Protein AF-A0A6F9DBQ9-F1 (afdb_monomer_lite)

pLDDT: mean 87.44, std 10.55, range [45.09, 96.69]

Organism: NCBI:txid59560

Sequence (252 aa):
MFRAEDASVFAHRVAEAYRLRKKTEGLIRYNLYIDCMPLDHNVLSLDPQSYERMTARSITTPGLRTDDPAVLRCVETLERQVGVDFKRTMNKLTFDNVVSRSPKAFAYVTMPEPESEISMAAGPPDDVEEYDFEEQRDCFAFNSIWTRVEAIKASGKVHTECNKVKLMSLFNTTLTKSMKLEEFEQTQSQAYTQVQLFLRDSWITTLRSVVRSSFQYVGKGWFNMYESNWEVYRISKLKKYMEMVKFIMQVK

Foldseek 3Di:
DDDDDDPVVVVVVVVVVVVVVLQVQQAVVLLVVLVPDDLDPVFDFDDPVVLVVVLVVVQPDPPRDPPDPVSVVVSVVVSVVVRSVVSSVSSSVVVVVVCVVCVPVSVSHHDDDPDPPPPVVPDPPPPDDDDDPVVVVVVCCLPDLPVDVLLVQLVVQLLVLLVVLVPQDLAPPDDPDDDDPVVRVVRSVVSNVVSVCCVPPPSVVSNVVSLCVSQVPVPDDLLDPPDPDPVSVVSGSVVVSVVVSVVSNVRD

Secondary structure (DSSP, 8-state):
---PPPHHHHHHHHHHHHHHHHHHHHHHHHHHHHHTS--STTS----HHHHHHHHHHHT-STT--TT-HHHHHHHHHHHHHHHHHHHHHHHHHHHHHHHHH-TTTTTT--PPPPP----TTS-S-TTS----HHHHHHHHHHH-STTSHHHHHHHHHHHHHHHHHHH--SS-----S---HHHHHHHHHHHHHHHHHIIIIIIHHHHHHHHHHHHTTS-SSTT-TT---HHHHHHSHHHHHHHHHHHHHT--

Radius of gyration: 33.84 Å; chains: 1; bounding box: 74×58×87 Å

Structure (mmCIF, N/CA/C/O backbone):
data_AF-A0A6F9DBQ9-F1
#
_entry.id   AF-A0A6F9DBQ9-F1
#
loop_
_atom_site.group_PDB
_atom_site.id
_atom_site.type_symbol
_atom_site.label_atom_id
_atom_site.label_alt_id
_atom_site.label_comp_id
_atom_site.label_asym_id
_atom_site.label_entity_id
_atom_site.label_seq_id
_atom_site.pdbx_PDB_ins_code
_atom_site.Cartn_x
_atom_site.Cartn_y
_atom_site.Cartn_z
_atom_site.occupancy
_atom_site.B_iso_or_equiv
_atom_site.auth_seq_id
_atom_site.auth_comp_id
_atom_site.auth_asym_id
_atom_site.auth_atom_id
_atom_site.pdbx_PDB_model_num
ATOM 1 N N . MET A 1 1 ? -23.226 -24.976 -48.543 1.00 45.09 1 MET A N 1
ATOM 2 C CA . MET A 1 1 ? -22.061 -25.030 -49.451 1.00 45.09 1 MET A CA 1
ATOM 3 C C . MET A 1 1 ? -21.259 -23.765 -49.191 1.00 45.09 1 MET A C 1
ATOM 5 O O . MET A 1 1 ? -21.790 -22.684 -49.411 1.00 45.09 1 MET A O 1
ATOM 9 N N . PHE A 1 2 ? -20.099 -23.888 -48.541 1.00 50.75 2 PHE A N 1
ATOM 10 C CA . PHE A 1 2 ? -19.306 -22.750 -48.063 1.00 50.75 2 PHE A CA 1
ATOM 11 C C . PHE A 1 2 ? -19.016 -21.791 -49.225 1.00 50.75 2 PHE A C 1
ATOM 13 O O . PHE A 1 2 ? -18.460 -22.211 -50.238 1.00 50.75 2 PHE A O 1
ATOM 20 N N . ARG A 1 3 ? -19.441 -20.525 -49.106 1.00 61.44 3 ARG A N 1
ATOM 21 C CA . ARG A 1 3 ? -19.042 -19.473 -50.048 1.00 61.44 3 ARG A CA 1
ATOM 22 C C . ARG A 1 3 ? -17.527 -19.331 -49.915 1.00 61.44 3 ARG A C 1
ATOM 24 O O . ARG A 1 3 ? -17.050 -19.051 -48.819 1.00 61.44 3 ARG A O 1
ATOM 31 N N . ALA A 1 4 ? -16.801 -19.635 -50.986 1.00 72.06 4 ALA A N 1
ATOM 32 C CA . ALA A 1 4 ? -15.348 -19.584 -50.996 1.00 72.06 4 ALA A CA 1
ATOM 33 C C . ALA A 1 4 ? -14.874 -18.166 -50.633 1.00 72.06 4 ALA A C 1
ATOM 35 O O . ALA A 1 4 ? -15.417 -17.182 -51.133 1.00 72.06 4 ALA A O 1
ATOM 36 N N . GLU A 1 5 ? -13.908 -18.090 -49.719 1.00 81.38 5 GLU A N 1
ATOM 37 C CA . GLU A 1 5 ? -13.160 -16.875 -49.382 1.00 81.38 5 GLU A CA 1
ATOM 38 C C . GLU A 1 5 ? -12.541 -16.275 -50.658 1.00 81.38 5 GLU A C 1
ATOM 40 O O . GLU A 1 5 ? -12.199 -17.008 -51.589 1.00 81.38 5 GLU A O 1
ATOM 45 N N . ASP A 1 6 ? -12.396 -14.948 -50.711 1.00 88.81 6 ASP A N 1
ATOM 46 C CA . ASP A 1 6 ? -11.688 -14.283 -51.807 1.00 88.81 6 ASP A CA 1
ATOM 47 C C . ASP A 1 6 ? -10.248 -14.817 -51.910 1.00 88.81 6 ASP A C 1
ATOM 49 O O . ASP A 1 6 ? -9.542 -14.941 -50.905 1.00 88.81 6 ASP A O 1
ATOM 53 N N . ALA A 1 7 ? -9.800 -15.137 -53.127 1.00 88.06 7 ALA A N 1
ATOM 54 C CA . ALA A 1 7 ? -8.493 -15.753 -53.350 1.00 88.06 7 ALA A CA 1
ATOM 55 C C . ALA A 1 7 ? -7.327 -14.878 -52.853 1.00 88.06 7 ALA A C 1
ATOM 57 O O . ALA A 1 7 ? -6.324 -15.406 -52.371 1.00 88.06 7 ALA A O 1
ATOM 58 N N . SER A 1 8 ? -7.465 -13.551 -52.922 1.00 90.31 8 SER A N 1
ATOM 59 C CA . SER A 1 8 ? -6.462 -12.597 -52.439 1.00 90.31 8 SER A CA 1
ATOM 60 C C . SER A 1 8 ? -6.415 -12.582 -50.914 1.00 90.31 8 SER A C 1
ATOM 62 O O . SER A 1 8 ? -5.332 -12.563 -50.331 1.00 90.31 8 SER A O 1
ATOM 64 N N . VAL A 1 9 ? -7.579 -12.649 -50.260 1.00 90.50 9 VAL A N 1
ATOM 65 C CA . VAL A 1 9 ? -7.688 -12.730 -48.794 1.00 90.50 9 VAL A CA 1
ATOM 66 C C . VAL A 1 9 ? -7.099 -14.046 -48.283 1.00 90.50 9 VAL A C 1
ATOM 68 O O . VAL A 1 9 ? -6.287 -14.036 -47.356 1.00 90.50 9 VAL A O 1
ATOM 71 N N . PHE A 1 10 ? -7.412 -15.164 -48.944 1.00 89.25 10 PHE A N 1
ATOM 72 C CA . PHE A 1 10 ? -6.805 -16.461 -48.647 1.00 89.25 10 PHE A CA 1
ATOM 73 C C . PHE A 1 10 ? -5.276 -16.418 -48.803 1.00 89.25 10 PHE A C 1
ATOM 75 O O . PHE A 1 10 ? -4.550 -16.825 -47.893 1.00 89.25 10 PHE A O 1
ATOM 82 N N . ALA A 1 11 ? -4.771 -15.889 -49.924 1.00 93.00 11 ALA A N 1
ATOM 83 C CA . ALA A 1 11 ? -3.336 -15.777 -50.177 1.00 93.00 11 ALA A CA 1
ATOM 84 C C . ALA A 1 11 ? -2.632 -14.901 -49.128 1.00 93.00 11 ALA A C 1
ATOM 86 O O . ALA A 1 11 ? -1.580 -15.286 -48.616 1.00 93.00 11 ALA A O 1
ATOM 87 N N . HIS A 1 12 ? -3.232 -13.766 -48.755 1.00 94.06 12 HIS A N 1
ATOM 88 C CA . HIS A 1 12 ? -2.711 -12.889 -47.709 1.00 94.06 12 HIS A CA 1
ATOM 89 C C . HIS A 1 12 ? -2.658 -13.597 -46.351 1.00 94.06 12 HIS A C 1
ATOM 91 O O . HIS A 1 12 ? -1.631 -13.575 -45.677 1.00 94.06 12 HIS A O 1
ATOM 97 N N . ARG A 1 13 ? -3.727 -14.306 -45.976 1.00 94.12 13 ARG A N 1
ATOM 98 C CA . ARG A 1 13 ? -3.795 -15.071 -44.725 1.00 94.12 13 ARG A CA 1
ATOM 99 C C . ARG A 1 13 ? -2.732 -16.166 -44.658 1.00 94.12 13 ARG A C 1
ATOM 101 O O . ARG A 1 13 ? -2.095 -16.338 -43.620 1.00 94.12 13 ARG A O 1
ATOM 108 N N . VAL A 1 14 ? -2.515 -16.896 -45.752 1.00 95.25 14 VAL A N 1
ATOM 109 C CA . VAL A 1 14 ? -1.461 -17.921 -45.833 1.00 95.25 14 VAL A CA 1
ATOM 110 C C . VAL A 1 14 ? -0.069 -17.289 -45.755 1.00 95.25 14 VAL A C 1
ATOM 112 O O . VAL A 1 14 ? 0.791 -17.803 -45.037 1.00 95.25 14 VAL A O 1
ATOM 115 N N . ALA A 1 15 ? 0.155 -16.164 -46.440 1.00 96.19 15 ALA A N 1
ATOM 116 C CA . ALA A 1 15 ? 1.420 -15.434 -46.385 1.00 96.19 15 ALA A CA 1
ATOM 117 C C . ALA A 1 15 ? 1.729 -14.926 -44.967 1.00 96.19 15 ALA A C 1
ATOM 119 O O . ALA A 1 15 ? 2.841 -15.125 -44.473 1.00 96.19 15 ALA A O 1
ATOM 120 N N . GLU A 1 16 ? 0.739 -14.354 -44.277 1.00 96.12 16 GLU A N 1
ATOM 121 C CA . GLU A 1 16 ? 0.885 -13.908 -42.890 1.00 96.12 16 GLU A CA 1
ATOM 122 C C . GLU A 1 16 ? 1.116 -15.076 -41.931 1.00 96.12 16 GLU A C 1
ATOM 124 O O . GLU A 1 16 ? 2.013 -15.003 -41.093 1.00 96.12 16 GLU A O 1
ATOM 129 N N . ALA A 1 17 ? 0.397 -16.192 -42.087 1.00 96.25 17 ALA A N 1
ATOM 130 C CA . ALA A 1 17 ? 0.633 -17.391 -41.283 1.00 96.25 17 ALA A CA 1
ATOM 131 C C . ALA A 1 17 ? 2.065 -17.926 -41.466 1.00 96.25 17 ALA A C 1
ATOM 133 O O . ALA A 1 17 ? 2.731 -18.286 -40.492 1.00 96.25 17 ALA A O 1
ATOM 134 N N . TYR A 1 18 ? 2.573 -17.929 -42.702 1.00 96.69 18 TYR A N 1
ATOM 135 C CA . TYR A 1 18 ? 3.951 -18.318 -42.996 1.00 96.69 18 TYR A CA 1
ATOM 136 C C . TYR A 1 18 ? 4.971 -17.356 -42.369 1.00 96.69 18 TYR A C 1
ATOM 138 O O . TYR A 1 18 ? 5.940 -17.801 -41.745 1.00 96.69 18 TYR A O 1
ATOM 146 N N . ARG A 1 19 ? 4.749 -16.041 -42.494 1.00 95.62 19 ARG A N 1
ATOM 147 C CA . ARG A 1 19 ? 5.605 -15.002 -41.904 1.00 95.62 19 ARG A CA 1
ATOM 148 C C . ARG A 1 19 ? 5.629 -15.102 -40.380 1.00 95.62 19 ARG A C 1
ATOM 150 O O . ARG A 1 19 ? 6.711 -15.066 -39.794 1.00 95.62 19 ARG A O 1
ATOM 157 N N . LEU A 1 20 ? 4.465 -15.283 -39.757 1.00 95.50 20 LEU A N 1
ATOM 158 C CA . LEU A 1 20 ? 4.318 -15.457 -38.315 1.00 95.50 20 LEU A CA 1
ATOM 159 C C . LEU A 1 20 ? 5.058 -16.705 -37.840 1.00 95.50 20 LEU A C 1
ATOM 161 O O . LEU A 1 20 ? 5.883 -16.599 -36.940 1.00 95.50 20 LEU A O 1
ATOM 165 N N . ARG A 1 21 ? 4.858 -17.856 -38.496 1.00 96.00 21 ARG A N 1
ATOM 166 C CA . ARG A 1 21 ? 5.592 -19.088 -38.173 1.00 96.00 21 ARG A CA 1
ATOM 167 C C . ARG A 1 21 ? 7.103 -18.864 -38.225 1.00 96.00 21 ARG A C 1
ATOM 169 O O . ARG A 1 21 ? 7.798 -19.198 -37.272 1.00 96.00 21 ARG A O 1
ATOM 176 N N . LYS A 1 22 ? 7.611 -18.257 -39.305 1.00 95.19 22 LYS A N 1
ATOM 177 C CA . LYS A 1 22 ? 9.046 -17.978 -39.467 1.00 95.19 22 LYS A CA 1
ATOM 178 C C . LYS A 1 22 ? 9.579 -17.045 -38.370 1.00 95.19 22 LYS A C 1
ATOM 180 O O . LYS A 1 22 ? 10.655 -17.306 -37.836 1.00 95.19 22 LYS A O 1
ATOM 185 N N . LYS A 1 23 ? 8.826 -15.994 -38.014 1.00 94.75 23 LYS A N 1
ATOM 186 C CA . LYS A 1 23 ? 9.153 -15.074 -36.909 1.00 94.75 23 LYS A CA 1
ATOM 187 C C . LYS A 1 23 ? 9.213 -15.827 -35.576 1.00 94.75 23 LYS A C 1
ATOM 189 O O . LYS A 1 23 ? 10.202 -15.722 -34.858 1.00 94.75 23 LYS A O 1
ATOM 194 N N . THR A 1 24 ? 8.187 -16.617 -35.266 1.00 95.56 24 THR A N 1
ATOM 195 C CA . THR A 1 24 ? 8.090 -17.388 -34.020 1.00 95.56 24 THR A CA 1
ATOM 196 C C . THR A 1 24 ? 9.201 -18.426 -33.904 1.00 95.56 24 THR A C 1
ATOM 198 O O . THR A 1 24 ? 9.835 -18.508 -32.859 1.00 95.56 24 THR A O 1
ATOM 201 N N . GLU A 1 25 ? 9.505 -19.174 -34.967 1.00 96.44 25 GLU A N 1
ATOM 202 C CA . GLU A 1 25 ? 10.638 -20.109 -34.976 1.00 96.44 25 GLU A CA 1
ATOM 203 C C . GLU A 1 25 ? 11.964 -19.396 -34.679 1.00 96.44 25 GLU A C 1
ATOM 205 O O . GLU A 1 25 ? 12.767 -19.887 -33.886 1.00 96.44 25 GLU A O 1
ATOM 210 N N . GLY A 1 26 ? 12.187 -18.223 -35.280 1.00 95.75 26 GLY A N 1
ATOM 211 C CA . GLY A 1 26 ? 13.373 -17.411 -35.020 1.00 95.75 26 GLY A CA 1
ATOM 212 C C . GLY A 1 26 ? 13.459 -16.902 -33.578 1.00 95.75 26 GLY A C 1
ATOM 213 O O . GLY A 1 26 ? 14.552 -16.895 -33.013 1.00 95.75 26 GLY A O 1
ATOM 214 N N . LEU A 1 27 ? 12.327 -16.526 -32.971 1.00 95.56 27 LEU A N 1
ATOM 215 C CA . LEU A 1 27 ? 12.233 -16.092 -31.569 1.00 95.56 27 LEU A CA 1
ATOM 216 C C . LEU A 1 27 ? 12.413 -17.250 -30.577 1.00 95.56 27 LEU A C 1
ATOM 218 O O . LEU A 1 27 ? 13.013 -17.074 -29.516 1.00 95.56 27 LEU A O 1
ATOM 222 N N . ILE A 1 28 ? 11.914 -18.442 -30.910 1.00 96.62 28 ILE A N 1
ATOM 223 C CA . ILE A 1 28 ? 12.139 -19.649 -30.105 1.00 96.62 28 ILE A CA 1
ATOM 224 C C . ILE A 1 28 ? 13.626 -19.998 -30.125 1.00 96.62 28 ILE A C 1
ATOM 226 O O . ILE A 1 28 ? 14.198 -20.226 -29.065 1.00 96.62 28 ILE A O 1
ATOM 230 N N . ARG A 1 29 ? 14.274 -19.980 -31.302 1.00 95.88 29 ARG A N 1
ATOM 231 C CA . ARG A 1 29 ? 15.729 -20.193 -31.402 1.00 95.88 29 ARG A CA 1
ATOM 232 C C . ARG A 1 29 ? 16.503 -19.160 -30.590 1.00 95.88 29 ARG A C 1
ATOM 234 O O . ARG A 1 29 ? 17.397 -19.545 -29.851 1.00 95.88 29 ARG A O 1
ATOM 241 N N . TYR A 1 30 ? 16.131 -17.883 -30.695 1.00 95.88 30 TYR A N 1
ATOM 242 C CA . TYR A 1 30 ? 16.724 -16.804 -29.903 1.00 95.88 30 TYR A CA 1
ATOM 243 C C . TYR A 1 30 ? 16.705 -17.118 -28.398 1.00 95.88 30 TYR A C 1
ATOM 245 O O . TYR A 1 30 ? 17.758 -17.134 -27.765 1.00 95.88 30 TYR A O 1
ATOM 253 N N . ASN A 1 31 ? 15.528 -17.425 -27.840 1.00 95.50 31 ASN A N 1
ATOM 254 C CA . ASN A 1 31 ? 15.398 -17.718 -26.410 1.00 95.50 31 ASN A CA 1
ATOM 255 C C . ASN A 1 31 ? 16.117 -19.010 -26.022 1.00 95.50 31 ASN A C 1
ATOM 257 O O . ASN A 1 31 ? 16.847 -19.016 -25.039 1.00 95.50 31 ASN A O 1
ATOM 261 N N . LEU A 1 32 ? 15.980 -20.066 -26.827 1.00 95.56 32 LEU A N 1
ATOM 262 C CA . LEU A 1 32 ? 16.645 -21.342 -26.583 1.00 95.56 32 LEU A CA 1
ATOM 263 C C . LEU A 1 32 ? 18.167 -21.179 -26.516 1.00 95.56 32 LEU A C 1
ATOM 265 O O . LEU A 1 32 ? 18.800 -21.764 -25.647 1.00 95.56 32 LEU A O 1
ATOM 269 N N . TYR A 1 33 ? 18.765 -20.380 -27.404 1.00 94.62 33 TYR A N 1
ATOM 270 C CA . TYR A 1 33 ? 20.207 -20.150 -27.364 1.00 94.62 33 TYR A CA 1
ATOM 271 C C . TYR A 1 33 ? 20.640 -19.445 -26.087 1.00 94.62 33 TYR A C 1
ATOM 273 O O . TYR A 1 33 ? 21.613 -19.882 -25.485 1.00 94.62 33 TYR A O 1
ATOM 281 N N . ILE A 1 34 ? 19.902 -18.427 -25.643 1.00 94.44 34 ILE A N 1
ATOM 282 C CA . ILE A 1 34 ? 20.173 -17.741 -24.373 1.00 94.44 34 ILE A CA 1
ATOM 283 C C . ILE A 1 34 ? 20.021 -18.703 -23.188 1.00 94.44 34 ILE A C 1
ATOM 285 O O . ILE A 1 34 ? 20.866 -18.707 -22.296 1.00 94.44 34 ILE A O 1
ATOM 289 N N . ASP A 1 35 ? 18.986 -19.543 -23.192 1.00 93.31 35 ASP A N 1
ATOM 290 C CA . ASP A 1 35 ? 18.720 -20.513 -22.124 1.00 93.31 35 ASP A CA 1
ATOM 291 C C . ASP A 1 35 ? 19.769 -21.640 -22.088 1.00 93.31 35 ASP A C 1
ATOM 293 O O . ASP A 1 35 ? 20.034 -22.216 -21.034 1.00 93.31 35 ASP A O 1
ATOM 297 N N . CYS A 1 36 ? 20.393 -21.944 -23.230 1.00 92.62 36 CYS A N 1
ATOM 298 C CA . CYS A 1 36 ? 21.505 -22.888 -23.344 1.00 92.62 36 CYS A CA 1
ATOM 299 C C . CYS A 1 36 ? 22.886 -22.253 -23.111 1.00 92.62 36 CYS A C 1
ATOM 301 O O . CYS A 1 36 ? 23.884 -22.977 -23.121 1.00 92.62 36 CYS A O 1
ATOM 303 N N . MET A 1 37 ? 22.984 -20.931 -22.922 1.00 91.81 37 MET A N 1
ATOM 304 C CA . MET A 1 37 ? 24.258 -20.303 -22.571 1.00 91.81 37 MET A CA 1
ATOM 305 C C . MET A 1 37 ? 24.672 -20.695 -21.144 1.00 91.81 37 MET A C 1
ATOM 307 O O . MET A 1 37 ? 23.812 -20.856 -20.274 1.00 91.81 37 MET A O 1
ATOM 311 N N . PRO A 1 38 ? 25.983 -20.829 -20.872 1.00 89.06 38 PRO A N 1
ATOM 312 C CA . PRO A 1 38 ? 26.470 -21.150 -19.536 1.00 89.06 38 PRO A CA 1
ATOM 313 C C . PRO A 1 38 ? 25.950 -20.169 -18.474 1.00 89.06 38 PRO A C 1
ATOM 315 O O . PRO A 1 38 ? 25.770 -18.983 -18.743 1.00 89.06 38 PRO A O 1
ATOM 318 N N . LEU A 1 39 ? 25.702 -20.677 -17.264 1.00 84.12 39 LEU A N 1
ATOM 319 C CA . LEU A 1 39 ? 25.296 -19.904 -16.074 1.00 84.12 39 LEU A CA 1
ATOM 320 C C . LEU A 1 39 ? 26.328 -20.029 -14.937 1.00 84.12 39 LEU A C 1
ATOM 322 O O . LEU A 1 39 ? 26.036 -19.749 -13.768 1.00 84.12 39 LEU A O 1
ATOM 326 N N . ASP A 1 40 ? 27.512 -20.527 -15.272 1.00 79.94 40 ASP A N 1
ATOM 327 C CA . ASP A 1 40 ? 28.620 -20.821 -14.377 1.00 79.94 40 ASP A CA 1
ATOM 328 C C . ASP A 1 40 ? 29.370 -19.549 -13.942 1.00 79.94 40 ASP A C 1
ATOM 330 O O . ASP A 1 40 ? 28.951 -18.420 -14.203 1.00 79.94 40 ASP A O 1
ATOM 334 N N . HIS A 1 41 ? 30.461 -19.729 -13.195 1.00 63.31 41 HIS A N 1
ATOM 335 C CA . HIS A 1 41 ? 31.167 -18.664 -12.471 1.00 63.31 41 HIS A CA 1
ATOM 336 C C . HIS A 1 41 ? 31.736 -17.540 -13.350 1.00 63.31 41 HIS A C 1
ATOM 338 O O . HIS A 1 41 ? 32.093 -16.489 -12.827 1.00 63.31 41 HIS A O 1
ATOM 344 N N . ASN A 1 42 ? 31.818 -17.750 -14.665 1.00 67.62 42 ASN A N 1
ATOM 345 C CA . ASN A 1 42 ? 32.329 -16.763 -15.613 1.00 67.62 42 ASN A CA 1
ATOM 346 C C . ASN A 1 42 ? 31.270 -15.734 -16.038 1.00 67.62 42 ASN A C 1
ATOM 348 O O . ASN A 1 42 ? 31.613 -14.721 -16.647 1.00 67.62 42 ASN A O 1
ATOM 352 N N . VAL A 1 43 ? 29.992 -15.975 -15.725 1.00 73.44 43 VAL A N 1
ATOM 353 C CA . VAL A 1 43 ? 28.916 -15.012 -15.967 1.00 73.44 43 VAL A CA 1
ATOM 354 C C . VAL A 1 43 ? 28.833 -14.043 -14.796 1.00 73.44 43 VAL A C 1
ATOM 356 O O . VAL A 1 43 ? 28.861 -14.447 -13.632 1.00 73.44 43 VAL A O 1
ATOM 359 N N . LEU A 1 44 ? 28.700 -12.752 -15.113 1.00 79.25 44 LEU A N 1
ATOM 360 C CA . LEU A 1 44 ? 28.466 -11.703 -14.125 1.00 79.25 44 LEU A CA 1
ATOM 361 C C . LEU A 1 44 ? 27.312 -12.109 -13.198 1.00 79.25 44 LEU A C 1
ATOM 363 O O . LEU A 1 44 ? 26.241 -12.521 -13.647 1.00 79.25 44 LEU A O 1
ATOM 367 N N . SER A 1 45 ? 27.551 -12.004 -11.895 1.00 82.00 45 SER A N 1
ATOM 368 C CA . SER A 1 45 ? 26.554 -12.271 -10.862 1.00 82.00 45 SER A CA 1
ATOM 369 C C . SER A 1 45 ? 26.147 -10.969 -10.190 1.00 82.00 45 SER A C 1
ATOM 371 O O . SER A 1 45 ? 26.908 -9.999 -10.170 1.00 82.00 45 SER A O 1
ATOM 373 N N . LEU A 1 46 ? 24.918 -10.941 -9.682 1.00 83.88 46 LEU A N 1
ATOM 374 C CA . LEU A 1 46 ? 24.425 -9.803 -8.927 1.00 83.88 46 LEU A CA 1
ATOM 375 C C . LEU A 1 46 ? 25.204 -9.696 -7.606 1.00 83.88 46 LEU A C 1
ATOM 377 O O . LEU A 1 46 ? 25.453 -10.707 -6.947 1.00 83.88 46 LEU A O 1
ATOM 381 N N . ASP A 1 47 ? 25.578 -8.477 -7.228 1.00 87.50 47 ASP A N 1
ATOM 382 C CA . ASP A 1 47 ? 26.333 -8.214 -6.003 1.00 87.50 47 ASP A CA 1
ATOM 383 C C . ASP A 1 47 ? 25.536 -8.626 -4.738 1.00 87.50 47 ASP A C 1
ATOM 385 O O . ASP A 1 47 ? 24.339 -8.327 -4.646 1.00 87.50 47 ASP A O 1
ATOM 389 N N . PRO A 1 48 ? 26.176 -9.264 -3.736 1.00 87.00 48 PRO A N 1
ATOM 390 C CA . PRO A 1 48 ? 25.526 -9.642 -2.480 1.00 87.00 48 PRO A CA 1
ATOM 391 C C . PRO A 1 48 ? 24.838 -8.486 -1.739 1.00 87.00 48 PRO A C 1
ATOM 393 O O . PRO A 1 48 ? 23.749 -8.679 -1.199 1.00 87.00 48 PRO A O 1
ATOM 396 N N . GLN A 1 49 ? 25.402 -7.270 -1.749 1.00 89.56 49 GLN A N 1
ATOM 397 C CA . GLN A 1 49 ? 24.762 -6.118 -1.091 1.00 89.56 49 GLN A CA 1
ATOM 398 C C . GLN A 1 49 ? 23.463 -5.707 -1.791 1.00 89.56 49 GLN A C 1
ATOM 400 O O . GLN A 1 49 ? 22.557 -5.128 -1.189 1.00 89.56 49 GLN A O 1
ATOM 405 N N . SER A 1 50 ? 23.347 -5.973 -3.087 1.00 88.00 50 SER A N 1
ATOM 406 C CA . SER A 1 50 ? 22.136 -5.716 -3.854 1.00 88.00 50 SER A CA 1
ATOM 407 C C . SER A 1 50 ? 21.023 -6.673 -3.445 1.00 88.00 50 SER A C 1
ATOM 409 O O . SER A 1 50 ? 19.903 -6.204 -3.245 1.00 88.00 50 SER A O 1
ATOM 411 N N . TYR A 1 51 ? 21.327 -7.954 -3.206 1.00 87.38 51 TYR A N 1
ATOM 412 C CA . TYR A 1 51 ? 20.366 -8.885 -2.599 1.00 87.38 51 TYR A CA 1
ATOM 413 C C . TYR A 1 51 ? 19.913 -8.415 -1.224 1.00 87.38 51 TYR A C 1
ATOM 415 O O . TYR A 1 51 ? 18.717 -8.258 -1.007 1.00 87.38 51 TYR A O 1
ATOM 423 N N . GLU A 1 52 ? 20.851 -8.077 -0.339 1.00 88.44 52 GLU A N 1
ATOM 424 C CA . GLU A 1 52 ? 20.524 -7.631 1.017 1.00 88.44 52 GLU A CA 1
ATOM 425 C C . GLU A 1 52 ? 19.597 -6.405 1.012 1.00 88.44 52 GLU A C 1
ATOM 427 O O . GLU A 1 52 ? 18.591 -6.366 1.723 1.00 88.44 52 GLU A O 1
ATOM 432 N N . ARG A 1 53 ? 19.870 -5.421 0.143 1.00 90.94 53 ARG A N 1
ATOM 433 C CA . ARG A 1 53 ? 19.019 -4.230 -0.014 1.00 90.94 53 ARG A CA 1
ATOM 434 C C . ARG A 1 53 ? 17.628 -4.561 -0.552 1.00 90.94 53 ARG A C 1
ATOM 436 O O . ARG A 1 53 ? 16.653 -3.969 -0.084 1.00 90.94 53 ARG A O 1
ATOM 443 N N . MET A 1 54 ? 17.523 -5.451 -1.540 1.00 88.81 54 MET A N 1
ATOM 444 C CA . MET A 1 54 ? 16.232 -5.881 -2.091 1.00 88.81 54 MET A CA 1
ATOM 445 C C . MET A 1 54 ? 15.418 -6.627 -1.033 1.00 88.81 54 MET A C 1
ATOM 447 O O . MET A 1 54 ? 14.264 -6.272 -0.783 1.00 88.81 54 MET A O 1
ATOM 451 N N . THR A 1 55 ? 16.048 -7.577 -0.344 1.00 88.44 55 THR A N 1
ATOM 452 C CA . THR A 1 55 ? 15.442 -8.369 0.724 1.00 88.44 55 THR A CA 1
ATOM 453 C C . THR A 1 55 ? 14.958 -7.465 1.855 1.00 88.44 55 THR A C 1
ATOM 455 O O . THR A 1 55 ? 13.771 -7.499 2.186 1.00 88.44 55 THR A O 1
ATOM 458 N N . ALA A 1 56 ? 15.798 -6.550 2.352 1.00 88.69 56 ALA A N 1
ATOM 459 C CA . ALA A 1 56 ? 15.436 -5.605 3.408 1.00 88.69 56 ALA A CA 1
ATOM 460 C C . ALA A 1 56 ? 14.219 -4.733 3.054 1.00 88.69 56 ALA A C 1
ATOM 462 O O . ALA A 1 56 ? 13.399 -4.449 3.922 1.00 88.69 56 ALA A O 1
ATOM 463 N N . ARG A 1 57 ? 14.070 -4.322 1.787 1.00 88.00 57 ARG A N 1
ATOM 464 C CA . ARG A 1 57 ? 12.912 -3.532 1.327 1.00 88.00 57 ARG A CA 1
ATOM 465 C C . ARG A 1 57 ? 11.652 -4.380 1.170 1.00 88.00 57 ARG A C 1
ATOM 467 O O . ARG A 1 57 ? 10.565 -3.912 1.506 1.00 88.00 57 ARG A O 1
ATOM 474 N N . SER A 1 58 ? 11.802 -5.612 0.687 1.00 85.25 58 SER A N 1
ATOM 475 C CA . SER A 1 58 ? 10.687 -6.531 0.427 1.00 85.25 58 SER A CA 1
ATOM 476 C C . SER A 1 58 ? 9.956 -6.987 1.695 1.00 85.25 58 SER A C 1
ATOM 478 O O . SER A 1 58 ? 8.762 -7.267 1.643 1.00 85.25 58 SER A O 1
ATOM 480 N N . ILE A 1 59 ? 10.636 -6.991 2.848 1.00 85.19 59 ILE A N 1
ATOM 481 C CA . ILE A 1 59 ? 10.098 -7.503 4.118 1.00 85.19 59 ILE A CA 1
ATOM 482 C C . ILE A 1 59 ? 9.542 -6.419 5.059 1.00 85.19 59 ILE A C 1
ATOM 484 O O . ILE A 1 59 ? 9.368 -6.652 6.252 1.00 85.19 59 ILE A O 1
ATOM 488 N N . THR A 1 60 ? 9.252 -5.222 4.545 1.00 84.88 60 THR A N 1
ATOM 489 C CA . THR A 1 60 ? 8.789 -4.072 5.354 1.00 84.88 60 THR A CA 1
ATOM 490 C C . THR A 1 60 ? 7.273 -4.027 5.585 1.00 84.88 60 THR A C 1
ATOM 492 O O . THR A 1 60 ? 6.772 -3.134 6.272 1.00 84.88 60 THR A O 1
ATOM 495 N N . THR A 1 61 ? 6.519 -4.973 5.021 1.00 84.44 61 THR A N 1
ATOM 496 C CA . THR A 1 61 ? 5.053 -4.978 5.075 1.00 84.44 61 THR A CA 1
ATOM 497 C C . THR A 1 61 ? 4.528 -5.262 6.492 1.00 84.44 61 THR A C 1
ATOM 499 O O . THR A 1 61 ? 4.893 -6.279 7.088 1.00 84.44 61 THR A O 1
ATOM 502 N N . PRO A 1 62 ? 3.622 -4.424 7.042 1.00 78.38 62 PRO A N 1
ATOM 503 C CA . PRO A 1 62 ? 3.014 -4.674 8.347 1.00 78.38 62 PRO A CA 1
ATOM 504 C C . PRO A 1 62 ? 2.314 -6.037 8.411 1.00 78.38 62 PRO A C 1
ATOM 506 O O . PRO A 1 62 ? 1.490 -6.356 7.558 1.00 78.38 62 PRO A O 1
ATOM 509 N N . GLY A 1 63 ? 2.623 -6.828 9.442 1.00 79.56 63 GLY A N 1
ATOM 510 C CA . GLY A 1 63 ? 2.073 -8.176 9.634 1.00 79.56 63 GLY A CA 1
ATOM 511 C C . GLY A 1 63 ? 2.936 -9.305 9.063 1.00 79.56 63 GLY A C 1
ATOM 512 O O . GLY A 1 63 ? 2.674 -10.466 9.372 1.00 79.56 63 GLY A O 1
ATOM 513 N N . LEU A 1 64 ? 3.986 -8.988 8.297 1.00 83.44 64 LEU A N 1
ATOM 514 C CA . LEU A 1 64 ? 4.967 -9.974 7.861 1.00 83.44 64 LEU A CA 1
ATOM 515 C C . LEU A 1 64 ? 5.944 -10.284 9.002 1.00 83.44 64 LEU A C 1
ATOM 517 O O . LEU A 1 64 ? 6.589 -9.394 9.556 1.00 83.44 64 LEU A O 1
ATOM 521 N N . ARG A 1 65 ? 6.048 -11.563 9.355 1.00 82.12 65 ARG A N 1
ATOM 522 C CA . ARG A 1 65 ? 6.970 -12.063 10.374 1.00 82.12 65 ARG A CA 1
ATOM 523 C C . ARG A 1 65 ? 8.294 -12.434 9.723 1.00 82.12 65 ARG A C 1
ATOM 525 O O . ARG A 1 65 ? 8.392 -13.459 9.059 1.00 82.12 65 ARG A O 1
ATOM 532 N N . THR A 1 66 ? 9.304 -11.589 9.890 1.00 80.25 66 THR A N 1
ATOM 533 C CA . THR A 1 66 ? 10.644 -11.808 9.320 1.00 80.25 66 THR A CA 1
ATOM 534 C C . THR A 1 66 ? 11.363 -13.013 9.928 1.00 80.25 66 THR A C 1
ATOM 536 O O . THR A 1 66 ? 12.269 -13.561 9.311 1.00 80.25 66 THR A O 1
ATOM 539 N N . ASP A 1 67 ? 10.931 -13.443 11.114 1.00 82.94 67 ASP A N 1
ATOM 540 C CA . ASP A 1 67 ? 11.384 -14.639 11.822 1.00 82.94 67 ASP A CA 1
ATOM 541 C C . ASP A 1 67 ? 10.657 -15.924 11.386 1.00 82.94 67 ASP A C 1
ATOM 543 O O . ASP A 1 67 ? 11.034 -17.014 11.816 1.00 82.94 67 ASP A O 1
ATOM 547 N N . ASP A 1 68 ? 9.611 -15.827 10.558 1.00 89.25 68 ASP A N 1
ATOM 548 C CA . ASP A 1 68 ? 8.836 -16.989 10.127 1.00 89.25 68 ASP A CA 1
ATOM 549 C C . ASP A 1 68 ? 9.653 -17.861 9.150 1.00 89.25 68 ASP A C 1
ATOM 551 O O . ASP A 1 68 ? 10.050 -17.389 8.076 1.00 89.25 68 ASP A O 1
ATOM 555 N N . PRO A 1 69 ? 9.864 -19.158 9.450 1.00 90.56 69 PRO A N 1
ATOM 556 C CA . PRO A 1 69 ? 10.574 -20.074 8.560 1.00 90.56 69 PRO A CA 1
ATOM 557 C C . PRO A 1 69 ? 9.986 -20.164 7.146 1.00 90.56 69 PRO A C 1
ATOM 559 O O . PRO A 1 69 ? 10.708 -20.479 6.202 1.00 90.56 69 PRO A O 1
ATOM 562 N N . ALA A 1 70 ? 8.680 -19.941 6.968 1.00 89.50 70 ALA A N 1
ATOM 563 C CA . ALA A 1 70 ? 8.058 -19.918 5.647 1.00 89.50 70 ALA A CA 1
ATOM 564 C C . ALA A 1 70 ? 8.484 -18.691 4.830 1.00 89.50 70 ALA A C 1
ATOM 566 O O . ALA A 1 70 ? 8.723 -18.815 3.628 1.00 89.50 70 ALA A O 1
ATOM 567 N N . VAL A 1 71 ? 8.624 -17.535 5.485 1.00 88.44 71 VAL A N 1
ATOM 568 C CA . VAL A 1 71 ? 9.087 -16.291 4.856 1.00 88.44 71 VAL A CA 1
ATOM 569 C C . VAL A 1 71 ? 10.552 -16.426 4.454 1.00 88.44 71 VAL 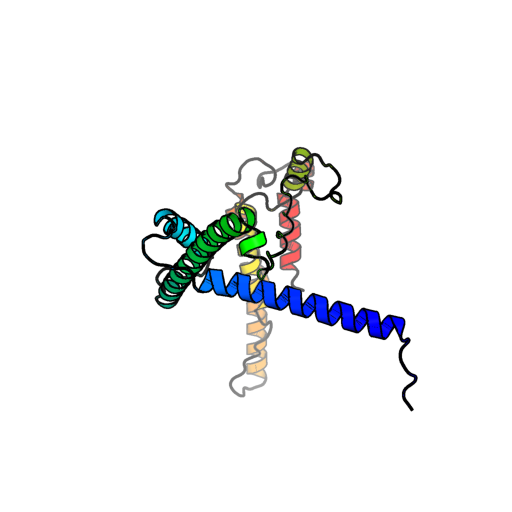A C 1
ATOM 571 O O . VAL A 1 71 ? 10.883 -16.136 3.308 1.00 88.44 71 VAL A O 1
ATOM 574 N N . LEU A 1 72 ? 11.401 -16.963 5.334 1.00 89.31 72 LEU A N 1
ATOM 575 C CA . LEU A 1 72 ? 12.821 -17.189 5.036 1.00 89.31 72 LEU A CA 1
ATOM 576 C C . LEU A 1 72 ? 13.023 -18.109 3.821 1.00 89.31 72 LEU A C 1
ATOM 578 O O . LEU A 1 72 ? 13.730 -17.738 2.888 1.00 89.31 72 LEU A O 1
ATOM 582 N N . ARG A 1 73 ? 12.318 -19.250 3.754 1.00 92.19 73 ARG A N 1
ATOM 583 C CA . ARG A 1 73 ? 12.382 -20.144 2.577 1.00 92.19 73 ARG A CA 1
ATOM 584 C C . ARG A 1 73 ? 11.904 -19.472 1.288 1.00 92.19 73 ARG A C 1
ATOM 586 O O . ARG A 1 73 ? 12.406 -19.778 0.205 1.00 92.19 73 ARG A O 1
ATOM 593 N N . CYS A 1 74 ? 10.896 -18.605 1.385 1.00 91.00 74 CYS A N 1
ATOM 594 C CA . CYS A 1 74 ? 10.394 -17.853 0.240 1.00 91.00 74 CYS A CA 1
ATOM 595 C C . CYS A 1 74 ? 11.465 -16.884 -0.277 1.00 91.00 74 CYS A C 1
ATOM 597 O O . CYS A 1 74 ? 11.762 -16.894 -1.470 1.00 91.00 74 CYS A O 1
ATOM 599 N N . VAL A 1 75 ? 12.095 -16.125 0.625 1.00 90.38 75 VAL A N 1
ATOM 600 C CA . VAL A 1 75 ? 13.194 -15.205 0.301 1.00 90.38 75 VAL A CA 1
ATOM 601 C C . VAL A 1 75 ? 14.351 -15.952 -0.361 1.00 90.38 75 VAL A C 1
ATOM 603 O O . VAL A 1 75 ? 14.739 -15.581 -1.461 1.00 90.38 75 VAL A O 1
ATOM 606 N N . GLU A 1 76 ? 14.824 -17.059 0.215 1.00 91.06 76 GLU A N 1
ATOM 607 C CA . GLU A 1 76 ? 15.902 -17.873 -0.378 1.00 91.06 76 GLU A CA 1
ATOM 608 C C . GLU A 1 76 ? 15.549 -18.377 -1.790 1.00 91.06 76 GLU A C 1
ATOM 610 O O . GLU A 1 76 ? 16.377 -18.388 -2.706 1.00 91.06 76 GLU A O 1
ATOM 615 N N . THR A 1 77 ? 14.292 -18.786 -1.995 1.00 93.81 77 THR A N 1
ATOM 616 C CA . THR A 1 77 ? 13.810 -19.241 -3.306 1.00 93.81 77 THR A CA 1
ATOM 617 C C . THR A 1 77 ? 13.813 -18.103 -4.324 1.00 93.81 77 THR A C 1
ATOM 619 O O . THR A 1 77 ? 14.248 -18.308 -5.461 1.00 93.81 77 THR A O 1
ATOM 622 N N . LEU A 1 78 ? 13.349 -16.920 -3.918 1.00 92.12 78 LEU A N 1
ATOM 623 C CA . LEU A 1 78 ? 13.308 -15.724 -4.754 1.00 92.12 78 LEU A CA 1
ATOM 624 C C . LEU A 1 78 ? 14.714 -15.222 -5.083 1.00 92.12 78 LEU A C 1
ATOM 626 O O . LEU A 1 78 ? 14.989 -14.941 -6.243 1.00 92.12 78 LEU A O 1
ATOM 630 N N . GLU A 1 79 ? 15.627 -15.177 -4.113 1.00 91.44 79 GLU A N 1
ATOM 631 C CA . GLU A 1 79 ? 17.024 -14.788 -4.338 1.00 91.44 79 GLU A CA 1
ATOM 632 C C . GLU A 1 79 ? 17.685 -15.687 -5.389 1.00 91.44 79 GLU A C 1
ATOM 634 O O . GLU A 1 79 ? 18.316 -15.201 -6.331 1.00 91.44 79 GLU A O 1
ATOM 639 N N . ARG A 1 80 ? 17.461 -17.006 -5.306 1.00 90.62 80 ARG A N 1
ATOM 640 C CA . ARG A 1 80 ? 17.951 -17.952 -6.317 1.00 90.62 80 ARG A CA 1
ATOM 641 C C . ARG A 1 80 ? 17.347 -17.689 -7.700 1.00 90.62 80 ARG A C 1
ATOM 643 O O . ARG A 1 80 ? 18.068 -17.774 -8.692 1.00 90.62 80 ARG A O 1
ATOM 650 N N . GLN A 1 81 ? 16.045 -17.412 -7.783 1.00 92.12 81 GLN A N 1
ATOM 651 C CA . GLN A 1 81 ? 15.362 -17.118 -9.051 1.00 92.12 81 GLN A CA 1
ATOM 652 C C . GLN A 1 81 ? 15.880 -15.822 -9.679 1.00 92.12 81 GLN A C 1
ATOM 654 O O . GLN A 1 81 ? 16.302 -15.839 -10.832 1.00 92.12 81 GLN A O 1
ATOM 659 N N . VAL A 1 82 ? 15.964 -14.746 -8.893 1.00 92.44 82 VAL A N 1
ATOM 660 C CA . VAL A 1 82 ? 16.526 -13.455 -9.315 1.00 92.44 82 VAL A CA 1
ATOM 661 C C . VAL A 1 82 ? 17.959 -13.624 -9.818 1.00 92.44 82 VAL A C 1
ATOM 663 O O . VAL A 1 82 ? 18.331 -13.037 -10.832 1.00 92.44 82 VAL A O 1
ATOM 666 N N . GLY A 1 83 ? 18.761 -14.473 -9.172 1.00 91.19 83 GLY A N 1
ATOM 667 C CA . GLY A 1 83 ? 20.118 -14.764 -9.630 1.00 91.19 83 GLY A CA 1
ATOM 668 C C . GLY A 1 83 ? 20.185 -15.482 -10.973 1.00 91.19 83 GLY A C 1
ATOM 669 O O . GLY A 1 83 ? 21.065 -15.178 -11.781 1.00 91.19 83 GLY A O 1
ATOM 670 N N . VAL A 1 84 ? 19.266 -16.413 -11.237 1.00 91.31 84 VAL A N 1
ATOM 671 C CA . VAL A 1 84 ? 19.160 -17.077 -12.545 1.00 91.31 84 VAL A CA 1
ATOM 672 C C . VAL A 1 84 ? 18.715 -16.081 -13.614 1.00 91.31 84 VAL A C 1
ATOM 674 O O . VAL A 1 84 ? 19.344 -16.011 -14.670 1.00 91.31 84 VAL A O 1
ATOM 677 N N . ASP A 1 85 ? 17.707 -15.263 -13.323 1.00 91.88 85 ASP A N 1
ATOM 678 C CA . ASP A 1 85 ? 17.185 -14.260 -14.256 1.00 91.88 85 ASP A CA 1
ATOM 679 C C . ASP A 1 85 ? 18.219 -13.181 -14.581 1.00 91.88 85 ASP A C 1
ATOM 681 O O . ASP A 1 85 ? 18.364 -12.781 -15.741 1.00 91.88 85 ASP A O 1
ATOM 685 N N . PHE A 1 86 ? 19.006 -12.752 -13.591 1.00 92.12 86 PHE A N 1
ATOM 686 C CA . PHE A 1 86 ? 20.112 -11.825 -13.807 1.00 92.12 86 PHE A CA 1
ATOM 687 C C . PHE A 1 86 ? 21.136 -12.409 -14.783 1.00 92.12 86 PHE A C 1
ATOM 689 O O . PHE A 1 86 ? 21.462 -11.781 -15.789 1.00 92.12 86 PHE A O 1
ATOM 696 N N . LYS A 1 87 ? 21.598 -13.643 -14.546 1.00 92.25 87 LYS A N 1
ATOM 697 C CA . LYS A 1 87 ? 22.556 -14.314 -15.439 1.00 92.25 87 LYS A CA 1
ATOM 698 C C . LYS A 1 87 ? 21.990 -14.504 -16.844 1.00 92.25 87 LYS A C 1
ATOM 700 O O . LYS A 1 87 ? 22.679 -14.224 -17.822 1.00 92.25 87 LYS A O 1
ATOM 705 N N . ARG A 1 88 ? 20.721 -14.906 -16.956 1.00 92.94 88 ARG A N 1
ATOM 706 C CA . ARG A 1 88 ? 20.013 -15.010 -18.238 1.00 92.94 88 ARG A CA 1
ATOM 707 C C . ARG A 1 88 ? 19.971 -13.665 -18.965 1.00 92.94 88 ARG A C 1
ATOM 709 O O . ARG A 1 88 ? 20.189 -13.615 -20.172 1.00 92.94 88 ARG A O 1
ATOM 716 N N . THR A 1 89 ? 19.752 -12.573 -18.238 1.00 92.31 89 THR A N 1
ATOM 717 C CA . THR A 1 89 ? 19.756 -11.208 -18.785 1.00 92.31 89 THR A CA 1
ATOM 718 C C . THR A 1 89 ? 21.149 -10.797 -19.263 1.00 92.31 89 THR A C 1
ATOM 720 O O . THR A 1 89 ? 21.288 -10.247 -20.353 1.00 92.31 89 THR A O 1
ATOM 723 N N . MET A 1 90 ? 22.204 -11.127 -18.516 1.00 92.25 90 MET A N 1
ATOM 724 C CA . MET A 1 90 ? 23.585 -10.886 -18.950 1.00 92.25 90 MET A CA 1
ATOM 725 C C . MET A 1 90 ? 23.945 -11.696 -20.206 1.00 92.25 90 MET A C 1
ATOM 727 O O . MET A 1 90 ? 24.580 -11.172 -21.128 1.00 92.25 90 MET A O 1
ATOM 731 N N . ASN A 1 91 ? 23.478 -12.945 -20.285 1.00 93.06 91 ASN A N 1
ATOM 732 C CA . ASN A 1 91 ? 23.614 -13.791 -21.470 1.00 93.06 91 ASN A CA 1
ATOM 733 C C . ASN A 1 91 ? 22.865 -13.198 -22.664 1.00 93.06 91 ASN A C 1
ATOM 735 O O . ASN A 1 91 ? 23.438 -13.084 -23.746 1.00 93.06 91 ASN A O 1
ATOM 739 N N . LYS A 1 92 ? 21.631 -12.730 -22.450 1.00 93.19 92 LYS A N 1
ATOM 740 C CA . LYS A 1 92 ? 20.835 -12.014 -23.449 1.00 93.19 92 LYS A CA 1
ATOM 741 C C . LYS A 1 92 ? 21.589 -10.807 -24.007 1.00 93.19 92 LYS A C 1
ATOM 743 O O . LYS A 1 92 ? 21.766 -10.728 -25.213 1.00 93.19 92 LYS A O 1
ATOM 748 N N . LEU A 1 93 ? 22.089 -9.906 -23.157 1.00 92.00 93 LEU A N 1
ATOM 749 C CA . LEU A 1 93 ? 22.842 -8.720 -23.597 1.00 92.00 93 LEU A CA 1
ATOM 750 C C . LEU A 1 93 ? 24.085 -9.093 -24.417 1.00 92.00 93 LEU A C 1
ATOM 752 O O . LEU A 1 93 ? 24.378 -8.474 -25.443 1.00 92.00 93 LEU A O 1
ATOM 756 N N . THR A 1 94 ? 24.805 -10.127 -23.982 1.00 92.12 94 THR A N 1
ATOM 757 C CA . THR A 1 94 ? 25.970 -10.647 -24.709 1.00 92.12 94 THR A CA 1
ATOM 758 C C . THR A 1 94 ? 25.570 -11.189 -26.083 1.00 92.12 94 THR A C 1
ATOM 760 O O . THR A 1 94 ? 26.192 -10.851 -27.091 1.00 92.12 94 THR A O 1
ATOM 763 N N . PHE A 1 95 ? 24.512 -11.998 -26.141 1.00 93.50 95 PHE A N 1
ATOM 764 C CA . PHE A 1 95 ? 24.014 -12.596 -27.374 1.00 93.50 95 PHE A CA 1
ATOM 765 C C . PHE A 1 95 ? 23.470 -11.540 -28.344 1.00 93.50 95 PHE A C 1
ATOM 767 O O . PHE A 1 95 ? 23.815 -11.561 -29.525 1.00 93.50 95 PHE A O 1
ATOM 774 N N . ASP A 1 96 ? 22.723 -10.559 -27.835 1.00 93.88 96 ASP A N 1
ATOM 775 C CA . ASP A 1 96 ? 22.209 -9.415 -28.591 1.00 93.88 96 ASP A CA 1
ATOM 776 C C . ASP A 1 96 ? 23.355 -8.665 -29.287 1.00 93.88 96 ASP A C 1
ATOM 778 O O . ASP A 1 96 ? 23.268 -8.340 -30.476 1.00 93.88 96 ASP A O 1
ATOM 782 N N . ASN A 1 97 ? 24.473 -8.453 -28.582 1.00 92.38 97 ASN A N 1
ATOM 783 C CA . ASN A 1 97 ? 25.668 -7.824 -29.142 1.00 92.38 97 ASN A CA 1
ATOM 784 C C . ASN A 1 97 ? 26.291 -8.660 -30.275 1.00 92.38 97 ASN A C 1
ATOM 786 O O . ASN A 1 97 ? 26.627 -8.123 -31.333 1.00 92.38 97 ASN A O 1
ATOM 790 N N . VAL A 1 98 ? 26.416 -9.975 -30.076 1.00 93.06 98 VAL A N 1
ATOM 791 C CA . VAL A 1 98 ? 26.994 -10.906 -31.059 1.00 93.06 98 VAL A CA 1
ATOM 792 C C . VAL A 1 98 ? 26.138 -10.984 -32.327 1.00 93.06 98 VAL A C 1
ATOM 794 O O . VAL A 1 98 ? 26.667 -10.843 -33.434 1.00 93.06 98 VAL A O 1
ATOM 797 N N . VAL A 1 99 ? 24.820 -11.147 -32.181 1.00 93.62 99 VAL A N 1
ATOM 798 C CA . VAL A 1 99 ? 23.874 -11.200 -33.307 1.00 93.62 99 VAL A CA 1
ATOM 799 C C . VAL A 1 99 ? 23.894 -9.885 -34.085 1.00 93.62 99 VAL A C 1
ATOM 801 O O . VAL A 1 99 ? 23.979 -9.902 -35.314 1.00 93.62 99 VAL A O 1
ATOM 804 N N . SER A 1 100 ? 23.912 -8.747 -33.383 1.00 91.62 100 SER A N 1
ATOM 805 C CA . SER A 1 100 ? 23.964 -7.416 -34.004 1.00 91.62 100 SER A CA 1
ATOM 806 C C . SER A 1 100 ? 25.260 -7.176 -34.785 1.00 91.62 100 SER A C 1
ATOM 808 O O . SER A 1 100 ? 25.239 -6.546 -35.841 1.00 91.62 100 SER A O 1
ATOM 810 N N . ARG A 1 101 ? 26.396 -7.704 -34.308 1.00 93.81 101 ARG A N 1
ATOM 811 C CA . ARG A 1 101 ? 27.698 -7.596 -34.991 1.00 93.81 101 ARG A CA 1
ATOM 812 C C . ARG A 1 101 ? 27.831 -8.513 -36.201 1.00 93.81 101 ARG A C 1
ATOM 814 O O . ARG A 1 101 ? 28.640 -8.233 -37.082 1.00 93.81 101 ARG A O 1
ATOM 821 N N . SER A 1 102 ? 27.096 -9.623 -36.254 1.00 92.50 102 SER A N 1
ATOM 822 C CA . SER A 1 102 ? 27.180 -10.592 -37.357 1.00 92.50 102 SER A CA 1
ATOM 823 C C . SER A 1 102 ? 25.809 -11.085 -37.846 1.00 92.50 102 SER A C 1
ATOM 825 O O . SER A 1 102 ? 25.561 -12.293 -37.845 1.00 92.50 102 SER A O 1
ATOM 827 N N . PRO A 1 103 ? 24.931 -10.209 -38.379 1.00 90.94 103 PRO A N 1
ATOM 828 C CA . PRO A 1 103 ? 23.552 -10.585 -38.714 1.00 90.94 103 PRO A CA 1
ATOM 829 C C . PRO A 1 103 ? 23.442 -11.728 -39.733 1.00 90.94 103 PRO A C 1
ATOM 831 O O . PRO A 1 103 ? 22.536 -12.553 -39.663 1.00 90.94 103 PRO A O 1
ATOM 834 N N . LYS A 1 104 ? 24.395 -11.818 -40.673 1.00 91.38 104 LYS A N 1
ATOM 835 C CA . LYS A 1 104 ? 24.420 -12.878 -41.696 1.00 91.38 104 LYS A CA 1
ATOM 836 C C . LYS A 1 104 ? 24.674 -14.267 -41.102 1.00 91.38 104 LYS A C 1
ATOM 838 O O . LYS A 1 104 ? 24.089 -15.234 -41.578 1.00 91.38 104 LYS A O 1
ATOM 843 N N . ALA A 1 105 ? 25.515 -14.366 -40.069 1.00 91.56 105 ALA A N 1
ATOM 844 C CA . ALA A 1 105 ? 25.814 -15.634 -39.397 1.00 91.56 105 ALA A CA 1
ATOM 845 C C . ALA A 1 105 ? 24.632 -16.136 -38.550 1.00 91.56 105 ALA A C 1
ATOM 847 O O . ALA A 1 105 ? 24.503 -17.337 -38.327 1.00 91.56 105 ALA A O 1
ATOM 848 N N . PHE A 1 106 ? 23.746 -15.225 -38.135 1.00 91.25 106 PHE A N 1
ATOM 849 C CA . PHE A 1 106 ? 22.582 -15.497 -37.290 1.00 91.25 106 PHE A CA 1
ATOM 850 C C . PHE A 1 106 ? 21.249 -15.251 -38.016 1.00 91.25 106 PHE A C 1
ATOM 852 O O . PHE A 1 106 ? 20.236 -14.981 -37.379 1.00 91.25 106 PHE A O 1
ATOM 859 N N . ALA A 1 107 ? 21.203 -15.390 -39.346 1.00 89.94 107 ALA A N 1
ATOM 860 C CA . ALA A 1 107 ? 20.003 -15.112 -40.152 1.00 89.94 107 ALA A CA 1
ATOM 861 C C . ALA A 1 107 ? 18.773 -15.988 -39.808 1.00 89.94 107 ALA A C 1
ATOM 863 O O . ALA A 1 107 ? 17.653 -15.690 -40.221 1.00 89.94 107 ALA A O 1
ATOM 864 N N . TYR A 1 108 ? 18.977 -17.085 -39.073 1.00 91.38 108 TYR A N 1
ATOM 865 C CA . TYR A 1 108 ? 17.935 -17.988 -38.572 1.00 91.38 108 TYR A CA 1
ATOM 866 C C . TYR A 1 108 ? 17.362 -17.576 -37.205 1.00 91.38 108 TYR A C 1
ATOM 868 O O . TYR A 1 108 ? 16.417 -18.219 -36.735 1.00 91.38 108 TYR A O 1
ATOM 876 N N . VAL A 1 109 ? 17.928 -16.543 -36.577 1.00 93.06 109 VAL A N 1
ATOM 877 C CA . VAL A 1 109 ? 17.492 -15.952 -35.308 1.00 93.06 109 VAL A CA 1
ATOM 878 C C . VAL A 1 109 ? 16.665 -14.710 -35.606 1.00 93.06 109 VAL A C 1
ATOM 880 O O . VAL A 1 109 ? 16.999 -13.917 -36.482 1.00 93.06 109 VAL A O 1
ATOM 883 N N . THR A 1 110 ? 15.566 -14.535 -34.881 1.00 93.00 110 THR A N 1
ATOM 884 C CA . THR A 1 110 ? 14.798 -13.287 -34.902 1.00 93.00 110 THR A CA 1
ATOM 885 C C . THR A 1 110 ? 14.987 -12.601 -33.562 1.00 93.00 110 THR A C 1
ATOM 887 O O . THR A 1 110 ? 14.649 -13.179 -32.534 1.00 93.00 110 THR A O 1
ATOM 890 N N . MET A 1 111 ? 15.544 -11.391 -33.584 1.00 89.94 111 MET A N 1
ATOM 891 C CA . MET A 1 111 ? 15.652 -10.558 -32.390 1.00 89.94 111 MET A CA 1
ATOM 892 C C . MET A 1 111 ? 14.248 -10.136 -31.939 1.00 89.94 111 MET A C 1
ATOM 894 O O . MET A 1 111 ? 13.424 -9.802 -32.800 1.00 89.94 111 MET A O 1
ATOM 898 N N . PRO A 1 112 ? 13.952 -10.156 -30.628 1.00 88.94 112 PRO A N 1
ATOM 899 C CA . PRO A 1 112 ? 12.717 -9.586 -30.118 1.00 88.94 112 PRO A CA 1
ATOM 900 C C . PRO A 1 112 ? 12.655 -8.103 -30.482 1.00 88.94 112 PRO A C 1
ATOM 902 O O . PRO A 1 112 ? 13.680 -7.421 -30.547 1.00 88.94 112 PRO A O 1
ATOM 905 N N . GLU A 1 113 ? 11.444 -7.620 -30.747 1.00 84.38 113 GLU A N 1
ATOM 906 C CA . GLU A 1 113 ? 11.225 -6.181 -30.852 1.00 84.38 113 GLU A CA 1
ATOM 907 C C . GLU A 1 113 ? 11.664 -5.556 -29.523 1.00 84.38 113 GLU A C 1
ATOM 909 O O . GLU A 1 113 ? 11.358 -6.132 -28.472 1.00 84.38 113 GLU A O 1
ATO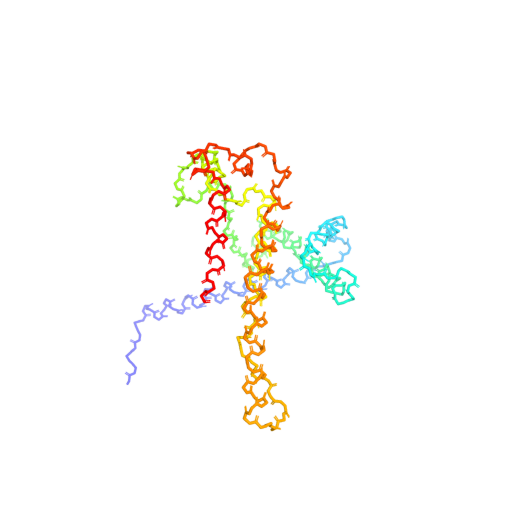M 914 N N . PRO A 1 114 ? 12.430 -4.450 -29.548 1.00 77.62 114 PRO A N 1
ATOM 915 C CA . PRO A 1 114 ? 12.751 -3.749 -28.319 1.00 77.62 114 PRO A CA 1
ATOM 916 C C . PRO A 1 114 ? 11.431 -3.448 -27.617 1.00 77.62 114 PRO A C 1
ATOM 918 O O . PRO A 1 114 ? 10.491 -2.960 -28.253 1.00 77.62 114 PRO A O 1
ATOM 921 N N . GLU A 1 115 ? 11.346 -3.798 -26.332 1.00 71.38 115 GLU A N 1
ATOM 922 C CA . GLU A 1 115 ? 10.245 -3.322 -25.501 1.00 71.38 115 GLU A CA 1
ATOM 923 C C . GLU A 1 115 ? 10.161 -1.818 -25.727 1.00 71.38 115 GLU A C 1
ATOM 925 O O . GLU A 1 115 ? 11.199 -1.150 -25.745 1.00 71.38 115 GLU A O 1
ATOM 930 N N . SER A 1 116 ? 8.955 -1.306 -25.997 1.00 62.78 116 SER A N 1
ATOM 931 C CA . SER A 1 116 ? 8.762 0.132 -26.116 1.00 62.78 116 SER A CA 1
ATOM 932 C C . SER A 1 116 ? 9.382 0.734 -24.871 1.00 62.78 116 SER A C 1
ATOM 934 O O . SER A 1 116 ? 8.900 0.448 -23.770 1.00 62.78 116 SER A O 1
ATOM 936 N N . GLU A 1 117 ? 10.474 1.483 -25.032 1.00 57.12 117 GLU A N 1
ATOM 937 C CA . GLU A 1 117 ? 11.034 2.228 -23.923 1.00 57.12 117 GLU A CA 1
ATOM 938 C C . GLU A 1 117 ? 9.853 3.016 -23.372 1.00 57.12 117 GLU A C 1
ATOM 940 O O . GLU A 1 117 ? 9.260 3.833 -24.085 1.00 57.12 117 GLU A O 1
ATOM 945 N N . ILE A 1 118 ? 9.434 2.701 -22.141 1.00 54.12 118 ILE A N 1
ATOM 946 C CA . ILE A 1 118 ? 8.604 3.625 -21.386 1.00 54.12 118 ILE A CA 1
ATOM 947 C C . ILE A 1 118 ? 9.530 4.814 -21.254 1.00 54.12 118 ILE A C 1
ATOM 949 O O . ILE A 1 118 ? 10.458 4.807 -20.445 1.00 54.12 118 ILE A O 1
ATOM 953 N N . SER A 1 119 ? 9.377 5.744 -22.186 1.00 47.59 119 SER A N 1
ATOM 954 C CA . SER A 1 119 ? 10.251 6.877 -22.299 1.00 47.59 119 SER A CA 1
ATOM 955 C C . SER A 1 119 ? 10.032 7.671 -21.028 1.00 47.59 119 SER A C 1
ATOM 957 O O . SER A 1 119 ? 9.088 8.439 -20.928 1.00 47.59 119 SER A O 1
ATOM 959 N N . MET A 1 120 ? 10.916 7.492 -20.048 1.00 50.03 120 MET A N 1
ATOM 960 C CA . MET A 1 120 ? 11.064 8.453 -18.958 1.00 50.03 120 MET A CA 1
ATOM 961 C C . MET A 1 120 ? 11.549 9.812 -19.501 1.00 50.03 120 MET A C 1
ATOM 963 O O . MET A 1 120 ? 11.663 10.764 -18.737 1.00 50.03 120 MET A O 1
ATOM 967 N N . ALA A 1 121 ? 11.891 9.884 -20.798 1.00 49.44 121 ALA A N 1
ATOM 968 C CA . ALA A 1 121 ? 12.260 11.091 -21.525 1.00 49.44 121 ALA A CA 1
ATOM 969 C C . ALA A 1 121 ? 11.074 11.770 -22.238 1.00 49.44 121 ALA A C 1
ATOM 971 O O . ALA A 1 121 ? 11.194 12.934 -22.612 1.00 49.44 121 ALA A O 1
ATOM 972 N N . ALA A 1 122 ? 9.936 11.089 -22.415 1.00 50.12 122 ALA A N 1
ATOM 973 C CA . ALA A 1 122 ? 8.673 11.784 -22.572 1.00 50.12 122 ALA A CA 1
ATOM 974 C C . ALA A 1 122 ? 8.354 12.297 -21.172 1.00 50.12 122 ALA A C 1
ATOM 976 O O . ALA A 1 122 ? 8.498 11.556 -20.199 1.00 50.12 122 ALA A O 1
ATOM 977 N N . GLY A 1 123 ? 8.052 13.583 -21.057 1.00 56.66 123 GLY A N 1
ATOM 978 C CA . GLY A 1 123 ? 7.681 14.189 -19.789 1.00 56.66 123 GLY A CA 1
ATOM 979 C C . GLY A 1 123 ? 6.439 13.524 -19.177 1.00 56.66 123 GLY A C 1
ATOM 980 O O . GLY A 1 123 ? 6.055 12.415 -19.559 1.00 56.66 123 GLY A O 1
ATOM 981 N N . PRO A 1 124 ? 5.781 14.176 -18.205 1.00 56.84 124 PRO A N 1
ATOM 982 C CA . PRO A 1 124 ? 4.470 13.713 -17.772 1.00 56.84 124 PRO A CA 1
ATOM 983 C C . PRO A 1 124 ? 3.589 13.407 -19.003 1.00 56.84 124 PRO A C 1
ATOM 985 O O . PRO A 1 124 ? 3.729 14.091 -20.017 1.00 56.84 124 PRO A O 1
ATOM 988 N N . PRO A 1 125 ? 2.761 12.351 -18.943 1.00 59.16 125 PRO A N 1
ATOM 989 C CA . PRO A 1 125 ? 1.899 11.950 -20.050 1.00 59.16 125 PRO A CA 1
ATOM 990 C C . PRO A 1 125 ? 1.204 13.167 -20.696 1.00 59.16 125 PRO A C 1
ATOM 992 O O . PRO A 1 125 ? 0.763 14.049 -19.964 1.00 59.16 125 PRO A O 1
ATOM 995 N N . ASP A 1 126 ? 1.124 13.242 -22.035 1.00 58.81 126 ASP A N 1
ATOM 996 C CA . ASP A 1 126 ? 0.551 14.397 -22.773 1.00 58.81 126 ASP A CA 1
ATOM 997 C C . ASP A 1 126 ? -0.920 14.708 -22.388 1.00 58.81 126 ASP A C 1
ATOM 999 O O . ASP A 1 126 ? -1.476 15.734 -22.777 1.00 58.81 126 ASP A O 1
ATOM 1003 N N . ASP A 1 127 ? -1.571 13.816 -21.637 1.00 64.12 127 ASP A N 1
ATOM 1004 C CA . ASP A 1 127 ? -2.899 13.959 -21.036 1.00 64.12 127 ASP A CA 1
ATOM 1005 C C . ASP A 1 127 ? -2.905 14.648 -19.657 1.00 64.12 127 ASP A C 1
ATOM 1007 O O . ASP A 1 127 ? -3.975 14.843 -19.076 1.00 64.12 127 ASP A O 1
ATOM 1011 N N . VAL A 1 128 ? -1.744 15.038 -19.125 1.00 63.81 128 VAL A N 1
ATOM 1012 C CA . VAL A 1 128 ? -1.622 15.780 -17.866 1.00 63.81 128 VAL A CA 1
ATOM 1013 C C . VAL A 1 128 ? -1.348 17.248 -18.177 1.00 63.81 128 VAL A C 1
ATOM 1015 O O . VAL A 1 128 ? -0.241 17.614 -18.565 1.00 63.81 128 VAL A O 1
ATOM 1018 N N . GLU A 1 129 ? -2.359 18.100 -17.981 1.00 75.38 129 GLU A N 1
ATOM 1019 C CA . GLU A 1 129 ? -2.189 19.555 -18.061 1.00 75.38 129 GLU A CA 1
ATOM 1020 C C . GLU A 1 129 ? -1.042 20.013 -17.148 1.00 75.38 129 GLU A C 1
ATOM 1022 O O . GLU A 1 129 ? -0.909 19.536 -16.018 1.00 75.38 129 GLU A O 1
ATOM 1027 N N . GLU A 1 130 ? -0.215 20.948 -17.620 1.00 75.62 130 GLU A N 1
ATOM 1028 C CA . GLU A 1 130 ? 0.816 21.558 -16.782 1.00 75.62 130 GLU A CA 1
ATOM 1029 C C . GLU A 1 130 ? 0.157 22.256 -15.583 1.00 75.62 130 GLU A C 1
ATOM 1031 O O . GLU A 1 130 ? -0.697 23.129 -15.740 1.00 75.62 130 GLU A O 1
ATOM 1036 N N . TYR A 1 131 ? 0.564 21.879 -14.370 1.00 79.38 131 TYR A N 1
ATOM 1037 C CA . TYR A 1 131 ? 0.109 22.513 -13.137 1.00 79.38 131 TYR A CA 1
ATOM 1038 C C . TYR A 1 131 ? 1.295 22.847 -12.236 1.00 79.38 131 TYR A C 1
ATOM 1040 O O . TYR A 1 131 ? 2.294 22.125 -12.193 1.00 79.38 131 TYR A O 1
ATOM 1048 N N . ASP A 1 132 ? 1.167 23.932 -11.471 1.00 88.88 132 ASP A N 1
ATOM 1049 C CA . ASP A 1 132 ? 2.132 24.261 -10.429 1.00 88.88 132 ASP A CA 1
ATOM 1050 C C . ASP A 1 132 ? 2.005 23.236 -9.293 1.00 88.88 132 ASP A C 1
ATOM 1052 O O . ASP A 1 132 ? 1.066 23.253 -8.490 1.00 88.88 132 ASP A O 1
ATOM 1056 N N . PHE A 1 133 ? 2.946 22.293 -9.252 1.00 87.38 133 PHE A N 1
ATOM 1057 C CA . PHE A 1 133 ? 2.971 21.251 -8.234 1.00 87.38 133 PHE A CA 1
ATOM 1058 C C . PHE A 1 133 ? 3.055 21.827 -6.819 1.00 87.38 133 PHE A C 1
ATOM 1060 O O . PHE A 1 133 ? 2.454 21.266 -5.904 1.00 87.38 133 PHE A O 1
ATOM 1067 N N . GLU A 1 134 ? 3.789 22.920 -6.618 1.00 90.62 134 GLU A N 1
ATOM 1068 C CA . GLU A 1 134 ? 3.939 23.532 -5.303 1.00 90.62 134 GLU A CA 1
ATOM 1069 C C . GLU A 1 134 ? 2.622 24.165 -4.851 1.00 90.62 134 GLU A C 1
ATOM 1071 O O . GLU A 1 134 ? 2.167 23.887 -3.737 1.00 90.62 134 GLU A O 1
ATOM 1076 N N . GLU A 1 135 ? 1.944 24.890 -5.742 1.00 91.75 135 GLU A N 1
ATOM 1077 C CA . GLU A 1 135 ? 0.616 25.444 -5.469 1.00 91.75 135 GLU A CA 1
ATOM 1078 C C . GLU A 1 135 ? -0.408 24.338 -5.165 1.00 91.75 135 GLU A C 1
ATOM 1080 O O . GLU A 1 135 ? -1.128 24.402 -4.162 1.00 91.75 135 GLU A O 1
ATOM 1085 N N . GLN A 1 136 ? -0.453 23.278 -5.981 1.00 89.50 136 GLN A N 1
ATOM 1086 C CA . GLN A 1 136 ? -1.388 22.166 -5.777 1.00 89.50 136 GLN A CA 1
ATOM 1087 C C . GLN A 1 136 ? -1.091 21.393 -4.492 1.00 89.50 136 GLN A C 1
ATOM 1089 O O . GLN A 1 136 ? -2.011 21.056 -3.738 1.00 89.50 136 GLN A O 1
ATOM 1094 N N . ARG A 1 137 ? 0.189 21.144 -4.194 1.00 88.88 137 ARG A N 1
ATOM 1095 C CA . ARG A 1 137 ? 0.628 20.521 -2.941 1.00 88.88 137 ARG A CA 1
ATOM 1096 C C . ARG A 1 137 ? 0.193 21.358 -1.748 1.00 88.88 137 ARG A C 1
ATOM 1098 O O . ARG A 1 137 ? -0.328 20.797 -0.783 1.00 88.88 137 ARG A O 1
ATOM 1105 N N . ASP A 1 138 ? 0.387 22.669 -1.796 1.00 89.25 138 ASP A N 1
ATOM 1106 C CA . ASP A 1 138 ? 0.067 23.565 -0.689 1.00 89.25 138 ASP A CA 1
ATOM 1107 C C . ASP A 1 138 ? -1.446 23.704 -0.503 1.00 89.25 138 ASP A C 1
ATOM 1109 O O . ASP A 1 138 ? -1.937 23.626 0.627 1.00 89.25 138 ASP A O 1
ATOM 1113 N N . CYS A 1 139 ? -2.210 23.785 -1.594 1.00 89.00 139 CYS A N 1
ATOM 1114 C CA . CYS A 1 139 ? -3.671 23.771 -1.564 1.00 89.00 139 CYS A CA 1
ATOM 1115 C C . CYS A 1 139 ? -4.217 22.452 -0.991 1.00 89.00 139 CYS A C 1
ATOM 1117 O O . CYS A 1 139 ? -5.088 22.454 -0.108 1.00 89.00 139 CYS A O 1
ATOM 1119 N N . PHE A 1 140 ? -3.670 21.313 -1.426 1.00 88.88 140 PHE A N 1
ATOM 1120 C CA . PHE A 1 140 ? -4.012 20.000 -0.883 1.00 88.88 140 PHE A CA 1
ATOM 1121 C C . PHE A 1 140 ? -3.656 19.909 0.600 1.00 88.88 140 PHE A C 1
ATOM 1123 O O . PHE A 1 140 ? -4.491 19.523 1.423 1.00 88.88 140 PHE A O 1
ATOM 1130 N N . ALA A 1 141 ? -2.437 20.304 0.968 1.00 87.25 141 ALA A N 1
ATOM 1131 C CA . ALA A 1 141 ? -1.978 20.286 2.343 1.00 87.25 141 ALA A CA 1
ATOM 1132 C C . ALA A 1 141 ? -2.851 21.190 3.214 1.00 87.25 141 ALA A C 1
ATOM 1134 O O . ALA A 1 141 ? -3.216 20.789 4.313 1.00 87.25 141 ALA A O 1
ATOM 1135 N N . PHE A 1 142 ? -3.248 22.370 2.748 1.00 84.75 142 PHE A N 1
ATOM 1136 C CA . PHE A 1 142 ? -4.138 23.277 3.469 1.00 84.75 142 PHE A CA 1
ATOM 1137 C C . PHE A 1 142 ? -5.524 22.663 3.707 1.00 84.75 142 PHE A C 1
ATOM 1139 O O . PHE A 1 142 ? -6.069 22.746 4.811 1.00 84.75 142 PHE A O 1
ATOM 1146 N N . ASN A 1 143 ? -6.087 21.996 2.699 1.00 85.12 143 ASN A N 1
ATOM 1147 C CA . ASN A 1 143 ? -7.443 21.462 2.772 1.00 85.12 143 ASN A CA 1
ATOM 1148 C C . ASN A 1 143 ? -7.552 20.088 3.436 1.00 85.12 143 ASN A C 1
ATOM 1150 O O . ASN A 1 143 ? -8.609 19.771 3.989 1.00 85.12 143 ASN A O 1
ATOM 1154 N N . SER A 1 144 ? -6.475 19.307 3.421 1.00 89.50 144 SER A N 1
ATOM 1155 C CA . SER A 1 144 ? -6.440 17.944 3.936 1.00 89.50 144 SER A CA 1
ATOM 1156 C C . SER A 1 144 ? -6.249 17.893 5.454 1.00 89.50 144 SER A C 1
ATOM 1158 O O . SER A 1 144 ? -5.393 18.565 6.040 1.00 89.50 144 SER A O 1
ATOM 1160 N N . ILE A 1 145 ? -7.031 17.030 6.104 1.00 90.56 145 ILE A N 1
ATOM 1161 C CA . ILE A 1 145 ? -6.882 16.693 7.527 1.00 90.56 145 ILE A CA 1
ATOM 1162 C C . ILE A 1 145 ? -5.781 15.645 7.766 1.00 90.56 145 ILE A C 1
ATOM 1164 O O . ILE A 1 145 ? -5.341 15.466 8.898 1.00 90.56 145 ILE A O 1
ATOM 1168 N N . TRP A 1 146 ? -5.288 14.988 6.712 1.00 89.25 146 TRP A N 1
ATOM 1169 C CA . TRP A 1 146 ? -4.334 13.873 6.798 1.00 89.25 146 TRP A CA 1
ATOM 1170 C C . TRP A 1 146 ? -2.868 14.299 6.723 1.00 89.25 146 TRP A C 1
ATOM 1172 O O . TRP A 1 146 ? -1.979 13.479 6.536 1.00 89.25 146 TRP A O 1
ATOM 1182 N N . THR A 1 147 ? -2.591 15.586 6.912 1.00 86.44 147 THR A N 1
ATOM 1183 C CA . THR A 1 147 ? -1.229 16.136 6.863 1.00 86.44 147 THR A CA 1
ATOM 1184 C C . THR A 1 147 ? -0.409 15.888 8.131 1.00 86.44 147 THR A C 1
ATOM 1186 O O . THR A 1 147 ? 0.736 16.318 8.216 1.00 86.44 147 THR A O 1
ATOM 1189 N N . ARG A 1 148 ? -1.008 15.303 9.174 1.00 86.81 148 ARG A N 1
ATOM 1190 C CA . ARG A 1 148 ? -0.395 15.125 10.496 1.00 86.81 148 ARG A CA 1
ATOM 1191 C C . ARG A 1 148 ? -0.642 13.711 11.006 1.00 86.81 148 ARG A C 1
ATOM 1193 O O . ARG A 1 148 ? -1.765 13.210 10.944 1.00 86.81 148 ARG A O 1
ATOM 1200 N N . VAL A 1 149 ? 0.403 13.086 11.545 1.00 89.44 149 VAL A N 1
ATOM 1201 C CA . VAL A 1 149 ? 0.340 11.712 12.065 1.00 89.44 149 VAL A CA 1
ATOM 1202 C C . VAL A 1 149 ? -0.625 11.599 13.247 1.00 89.44 149 VAL A C 1
ATOM 1204 O O . VAL A 1 149 ? -1.262 10.565 13.435 1.00 89.44 149 VAL A O 1
ATOM 1207 N N . GLU A 1 150 ? -0.781 12.673 14.017 1.00 91.00 150 GLU A N 1
ATOM 1208 C CA . GLU A 1 150 ? -1.708 12.770 15.138 1.00 91.00 150 GLU A CA 1
ATOM 1209 C C . GLU A 1 150 ? -3.155 12.612 14.673 1.00 91.00 150 GLU A C 1
ATOM 1211 O O . GLU A 1 150 ? -3.896 11.846 15.283 1.00 91.00 150 GLU A O 1
ATOM 1216 N N . ALA A 1 151 ? -3.537 13.243 13.556 1.00 91.12 151 ALA A N 1
ATOM 1217 C CA . ALA A 1 151 ? -4.878 13.117 12.984 1.00 91.12 151 ALA A CA 1
ATOM 1218 C C . ALA A 1 151 ? -5.152 11.692 12.475 1.00 91.12 151 ALA A C 1
ATOM 1220 O O . ALA A 1 151 ? -6.231 1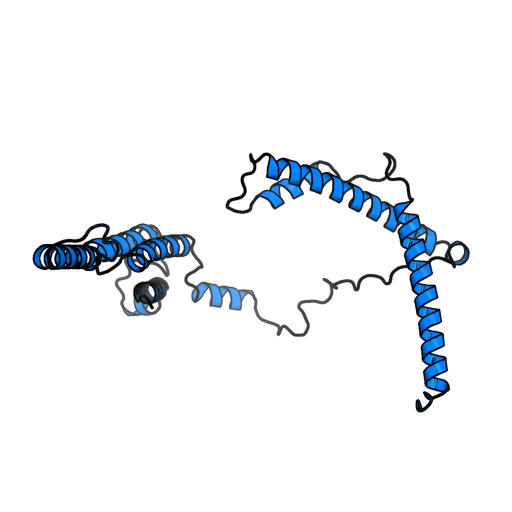1.148 12.710 1.00 91.12 151 ALA A O 1
ATOM 1221 N N . ILE A 1 152 ? -4.159 11.051 11.849 1.00 92.00 152 ILE A N 1
ATOM 1222 C CA . ILE A 1 152 ? -4.258 9.661 11.375 1.00 92.00 152 ILE A CA 1
ATOM 1223 C C . ILE A 1 152 ? -4.430 8.700 12.562 1.00 92.00 152 ILE A C 1
ATOM 1225 O O . ILE A 1 152 ? -5.360 7.892 12.591 1.00 92.00 152 ILE A O 1
ATOM 1229 N N . LYS A 1 153 ? -3.576 8.821 13.586 1.00 91.88 153 LYS A N 1
ATOM 1230 C CA . LYS A 1 153 ? -3.649 8.001 14.807 1.00 91.88 153 LYS A CA 1
ATOM 1231 C C . LYS A 1 153 ? -4.954 8.229 15.571 1.00 91.88 153 LYS A C 1
ATOM 1233 O O . LYS A 1 153 ? -5.546 7.267 16.061 1.00 91.88 153 LYS A O 1
ATOM 1238 N N . ALA A 1 154 ? -5.400 9.480 15.681 1.00 94.00 154 ALA A N 1
ATOM 1239 C CA . ALA A 1 154 ? -6.663 9.830 16.321 1.00 94.00 154 ALA A CA 1
ATOM 1240 C C . ALA A 1 154 ? -7.844 9.186 15.589 1.00 94.00 154 ALA A C 1
ATOM 1242 O O . ALA A 1 154 ? -8.693 8.578 16.238 1.00 94.00 154 ALA A O 1
ATOM 1243 N N . SER A 1 155 ? -7.850 9.248 14.254 1.00 94.31 155 SER A N 1
ATOM 1244 C CA . SER A 1 155 ? -8.885 8.629 13.427 1.00 94.31 155 SER A CA 1
ATOM 1245 C C . SER A 1 155 ? -8.955 7.121 13.660 1.00 94.31 155 SER A C 1
ATOM 1247 O O . SER A 1 155 ? -10.024 6.599 13.966 1.00 94.31 155 SER A O 1
ATOM 1249 N N . GLY A 1 156 ? -7.811 6.426 13.650 1.00 94.56 156 GLY A N 1
ATOM 1250 C CA . GLY A 1 156 ? -7.760 4.992 13.951 1.00 94.56 156 GLY A CA 1
ATOM 1251 C C . GLY A 1 156 ? -8.374 4.646 15.314 1.00 94.56 156 GLY A C 1
ATOM 1252 O O . GLY A 1 156 ? -9.176 3.722 15.418 1.00 94.56 156 GLY A O 1
ATOM 1253 N N . LYS A 1 157 ? -8.074 5.432 16.357 1.00 95.50 157 LYS A N 1
ATOM 1254 C CA . LYS A 1 157 ? -8.674 5.248 17.691 1.00 95.50 157 LYS A CA 1
ATOM 1255 C C . LYS A 1 157 ? -10.182 5.521 17.698 1.00 95.50 157 LYS A C 1
ATOM 1257 O O . LYS A 1 157 ? -10.927 4.746 18.290 1.00 95.50 157 LYS A O 1
ATOM 1262 N N . VAL A 1 158 ? -10.639 6.590 17.039 1.00 95.31 158 VAL A N 1
ATOM 1263 C CA . VAL A 1 158 ? -12.072 6.912 16.910 1.00 95.31 158 VAL A CA 1
ATOM 1264 C C . VAL A 1 158 ? -12.817 5.775 16.213 1.00 95.31 158 VAL A C 1
ATOM 1266 O O . VAL A 1 158 ? -13.854 5.339 16.708 1.00 95.31 158 VAL A O 1
ATOM 1269 N N . HIS A 1 159 ? -12.270 5.251 15.114 1.00 94.62 159 HIS A N 1
ATOM 1270 C CA . HIS A 1 159 ? -12.835 4.104 14.408 1.00 94.62 159 HIS A CA 1
ATOM 1271 C C . HIS A 1 159 ? -12.923 2.866 15.300 1.00 94.62 159 HIS A C 1
ATOM 1273 O O . HIS A 1 159 ? -13.970 2.226 15.331 1.00 94.62 159 HIS A O 1
ATOM 1279 N N . THR A 1 160 ? -11.877 2.553 16.069 1.00 94.69 160 THR A N 1
ATOM 1280 C CA . THR A 1 160 ? -11.904 1.435 17.024 1.00 94.69 160 THR A CA 1
ATOM 1281 C C . THR A 1 160 ? -13.031 1.584 18.044 1.00 94.69 160 THR A C 1
ATOM 1283 O O . THR A 1 160 ? -13.777 0.632 18.266 1.00 94.69 160 T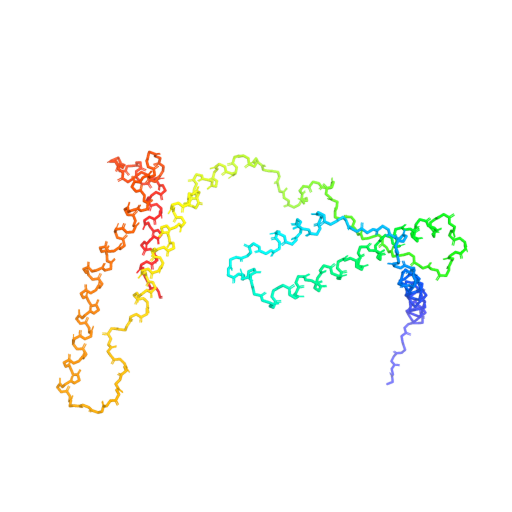HR A O 1
ATOM 1286 N N . GLU A 1 161 ? -13.215 2.770 18.631 1.00 94.12 161 GLU A N 1
ATOM 1287 C CA . GLU A 1 161 ? -14.306 3.005 19.586 1.00 94.12 161 GLU A CA 1
ATOM 1288 C C . GLU A 1 161 ? -15.695 2.951 18.931 1.00 94.12 161 GLU A C 1
ATOM 1290 O O . GLU A 1 161 ? -16.636 2.437 19.532 1.00 94.12 161 GLU A O 1
ATOM 1295 N N . CYS A 1 162 ? -15.849 3.437 17.698 1.00 93.31 162 CYS A N 1
ATOM 1296 C CA . CYS A 1 162 ? -17.123 3.354 16.974 1.00 93.31 162 CYS A CA 1
ATOM 1297 C C . CYS A 1 162 ? -17.443 1.915 16.535 1.00 93.31 162 CYS A C 1
ATOM 1299 O O . CYS A 1 162 ? -18.596 1.492 16.587 1.00 93.31 162 CYS A O 1
ATOM 1301 N N . ASN A 1 163 ? -16.428 1.125 16.179 1.00 93.31 163 ASN A N 1
ATOM 1302 C CA . ASN A 1 163 ? -16.596 -0.286 15.839 1.00 93.31 163 ASN A CA 1
ATOM 1303 C C . ASN A 1 163 ? -17.082 -1.114 17.035 1.00 93.31 163 ASN A C 1
ATOM 1305 O O . ASN A 1 163 ? -17.869 -2.034 16.837 1.00 93.31 163 ASN A O 1
ATOM 1309 N N . LYS A 1 164 ? -16.688 -0.772 18.272 1.00 92.12 164 LYS A N 1
ATOM 1310 C CA . LYS A 1 164 ? -17.252 -1.413 19.475 1.00 92.12 164 LYS A CA 1
ATOM 1311 C C . LYS A 1 164 ? -18.765 -1.238 19.531 1.00 92.12 164 LYS A C 1
ATOM 1313 O O . LYS A 1 164 ? -19.468 -2.220 19.720 1.00 92.12 164 LYS A O 1
ATOM 1318 N N . VAL A 1 165 ? -19.259 -0.017 19.308 1.00 92.12 165 VAL A N 1
ATOM 1319 C CA . VAL A 1 165 ? -20.704 0.268 19.275 1.00 92.12 165 VAL A CA 1
ATOM 1320 C C . VAL A 1 165 ? -21.394 -0.476 18.138 1.00 92.12 165 VAL A C 1
ATOM 1322 O O . VAL A 1 165 ? -22.447 -1.060 18.355 1.00 92.12 165 VAL A O 1
ATOM 1325 N N . LYS A 1 166 ? -20.779 -0.531 16.951 1.00 90.25 166 LYS A N 1
ATOM 1326 C CA . LYS A 1 166 ? -21.322 -1.279 15.807 1.00 90.25 166 LYS A CA 1
ATOM 1327 C C . LYS A 1 166 ? -21.499 -2.778 16.092 1.00 90.25 166 LYS A C 1
ATOM 1329 O O . LYS A 1 166 ? -22.379 -3.403 15.512 1.00 90.25 166 LYS A O 1
ATOM 1334 N N . LEU A 1 167 ? -20.661 -3.352 16.955 1.00 90.12 167 LEU A N 1
ATOM 1335 C CA . LEU A 1 167 ? -20.727 -4.761 17.357 1.00 90.12 167 LEU A CA 1
ATOM 1336 C C . LEU A 1 167 ? -21.645 -5.013 18.564 1.00 90.12 167 LEU A C 1
ATOM 1338 O O . LEU A 1 167 ? -21.920 -6.169 18.880 1.00 90.12 167 LEU A O 1
ATOM 1342 N N . MET A 1 168 ? -22.105 -3.967 19.258 1.00 90.88 168 MET A N 1
ATOM 1343 C CA . MET A 1 168 ? -23.032 -4.117 20.378 1.00 90.88 168 MET A CA 1
ATOM 1344 C C . MET A 1 168 ? -24.430 -4.474 19.879 1.00 90.88 168 MET A C 1
ATOM 1346 O O . MET A 1 168 ? -24.902 -3.961 18.867 1.00 90.88 168 MET A O 1
ATOM 1350 N N . SER A 1 169 ? -25.122 -5.325 20.634 1.00 90.69 169 SER A N 1
ATOM 1351 C CA . SER A 1 169 ? -26.537 -5.610 20.415 1.00 90.69 169 SER A CA 1
ATOM 1352 C C . SER A 1 169 ? -27.365 -4.909 21.483 1.00 90.69 169 SER A C 1
ATOM 1354 O O . SER A 1 169 ? -27.050 -5.019 22.664 1.00 90.69 169 SER A O 1
ATOM 1356 N N . LEU A 1 170 ? -28.426 -4.206 21.075 1.00 90.94 170 LEU A N 1
ATOM 1357 C CA . LEU A 1 170 ? -29.364 -3.552 22.001 1.00 90.94 170 LEU A CA 1
ATOM 1358 C C . LEU A 1 170 ? -30.108 -4.554 22.895 1.00 90.94 170 LEU A C 1
ATOM 1360 O O . LEU A 1 170 ? -30.578 -4.191 23.969 1.00 90.94 170 LEU A O 1
ATOM 1364 N N . PHE A 1 171 ? -30.209 -5.799 22.439 1.00 92.19 171 PHE A N 1
ATOM 1365 C CA . PHE A 1 171 ? -30.963 -6.870 23.068 1.00 92.19 171 PHE A CA 1
ATOM 1366 C C . PHE A 1 171 ? -30.094 -8.119 23.170 1.00 92.19 171 PHE A C 1
ATOM 1368 O O . PHE A 1 171 ? -29.207 -8.353 22.348 1.00 92.19 171 PHE A O 1
ATOM 1375 N N . ASN A 1 172 ? -30.357 -8.957 24.167 1.00 90.44 172 ASN A N 1
ATOM 1376 C CA . ASN A 1 172 ? -29.683 -10.241 24.260 1.00 90.44 172 ASN A CA 1
ATOM 1377 C C . ASN A 1 172 ? -30.277 -11.200 23.217 1.00 90.44 172 ASN A C 1
ATOM 1379 O O . ASN A 1 172 ? -31.419 -11.641 23.350 1.00 90.44 172 ASN A O 1
ATOM 1383 N N . THR A 1 173 ? -29.496 -11.516 22.186 1.00 89.00 173 THR A N 1
ATOM 1384 C CA . THR A 1 173 ? -29.882 -12.418 21.088 1.00 89.00 173 THR A CA 1
ATOM 1385 C C . THR A 1 173 ? -29.371 -13.848 21.277 1.00 89.00 173 THR A C 1
ATOM 1387 O O . THR A 1 173 ? -29.786 -14.754 20.558 1.00 89.00 173 THR A O 1
ATOM 1390 N N . THR A 1 174 ? -28.507 -14.086 22.266 1.00 87.06 174 THR A N 1
ATOM 1391 C CA . THR A 1 174 ? -27.884 -15.387 22.536 1.00 87.06 174 THR A CA 1
ATOM 1392 C C . THR A 1 174 ? -28.514 -16.043 23.760 1.00 87.06 174 THR A C 1
ATOM 1394 O O . THR A 1 174 ? -27.945 -16.050 24.853 1.00 87.06 174 THR A O 1
ATOM 1397 N N . LEU A 1 175 ? -29.711 -16.599 23.585 1.00 84.50 175 LEU A N 1
ATOM 1398 C CA . LEU A 1 175 ? -30.409 -17.342 24.635 1.00 84.50 175 LEU A CA 1
ATOM 1399 C C . LEU A 1 175 ? -30.028 -18.821 24.549 1.00 84.50 175 LEU A C 1
ATOM 1401 O O . LEU A 1 175 ? -30.310 -19.488 23.559 1.00 84.50 175 LEU A O 1
ATOM 1405 N N . THR A 1 176 ? -29.380 -19.344 25.587 1.00 85.00 176 THR A N 1
ATOM 1406 C CA . THR A 1 176 ? -28.882 -20.733 25.614 1.00 85.00 176 THR A CA 1
ATOM 1407 C C . THR A 1 176 ? -29.830 -21.711 26.304 1.00 85.00 176 THR A C 1
ATOM 1409 O O . THR A 1 176 ? -29.618 -22.921 26.236 1.00 85.00 176 THR A O 1
ATOM 1412 N N . LYS A 1 177 ? -30.868 -21.211 26.984 1.00 88.69 177 LYS A N 1
ATOM 1413 C CA . LYS A 1 177 ? -31.855 -22.007 27.724 1.00 88.69 177 LYS A CA 1
ATOM 1414 C C . LYS A 1 177 ? -33.234 -21.362 27.638 1.00 88.69 177 LYS A C 1
ATOM 1416 O O . LYS A 1 177 ? -33.344 -20.143 27.519 1.00 88.69 177 LYS A O 1
ATOM 1421 N N . SER A 1 178 ? -34.275 -22.183 27.750 1.00 87.31 178 SER A N 1
ATOM 1422 C CA . SER A 1 178 ? -35.637 -21.705 27.987 1.00 87.31 178 SER A CA 1
ATOM 1423 C C . SER A 1 178 ? -35.722 -21.020 29.352 1.00 87.31 178 SER A C 1
ATOM 1425 O O . SER A 1 178 ? -35.177 -21.534 30.329 1.00 87.31 178 SER A O 1
ATOM 1427 N N . MET A 1 179 ? -36.436 -19.903 29.421 1.00 93.00 179 MET A N 1
ATOM 1428 C CA . MET A 1 179 ? -36.662 -19.122 30.640 1.00 93.00 179 MET A CA 1
ATOM 1429 C C . MET A 1 179 ? -38.116 -18.655 30.694 1.00 93.00 179 MET A C 1
ATOM 1431 O O . MET A 1 179 ? -38.821 -18.710 29.681 1.00 93.00 179 MET A O 1
ATOM 1435 N N . LYS A 1 180 ? -38.579 -18.218 31.866 1.00 95.56 180 LYS A N 1
ATOM 1436 C CA . LYS A 1 180 ? -39.920 -17.634 32.001 1.00 95.56 180 LYS A CA 1
ATOM 1437 C C . LYS A 1 180 ? -39.982 -16.269 31.313 1.00 95.56 180 LYS A C 1
ATOM 1439 O O . LYS A 1 180 ? -38.960 -15.609 31.138 1.00 95.56 180 LYS A O 1
ATOM 1444 N N . LEU A 1 181 ? -41.192 -15.827 30.965 1.00 93.81 181 LEU A N 1
ATOM 1445 C CA . LEU A 1 181 ? -41.404 -14.525 30.324 1.00 93.81 181 LEU A CA 1
ATOM 1446 C C . LEU A 1 181 ? -40.842 -13.369 31.168 1.00 93.81 181 LEU A C 1
ATOM 1448 O O . LEU A 1 181 ? -40.126 -12.527 30.643 1.00 93.81 181 LEU A O 1
ATOM 1452 N N . GLU A 1 182 ? -41.088 -13.381 32.477 1.00 95.62 182 GLU A N 1
ATOM 1453 C CA . GLU A 1 182 ? -40.597 -12.355 33.410 1.00 95.62 182 GLU A CA 1
ATOM 1454 C C . GLU A 1 182 ? -39.057 -12.284 33.439 1.00 95.62 182 GLU A C 1
ATOM 1456 O O . GLU A 1 182 ? -38.471 -11.204 33.398 1.00 95.62 182 GLU A O 1
ATOM 1461 N N . GLU A 1 183 ? -38.383 -13.440 33.445 1.00 92.44 183 GLU A N 1
ATOM 1462 C CA . GLU A 1 183 ? -36.914 -13.528 33.414 1.00 92.44 183 GLU A CA 1
ATOM 1463 C C . GLU A 1 183 ? -36.351 -13.024 32.078 1.00 92.44 183 GLU A C 1
ATOM 1465 O O . GLU A 1 183 ? -35.304 -12.368 32.035 1.00 92.44 183 GLU A O 1
ATOM 1470 N N . PHE A 1 184 ? -37.060 -13.298 30.981 1.00 93.81 184 PHE A N 1
ATOM 1471 C CA . PHE A 1 184 ? -36.713 -12.790 29.661 1.00 93.81 184 PHE A CA 1
ATOM 1472 C C . PHE A 1 184 ? -36.846 -11.265 29.595 1.00 93.81 184 PHE A C 1
ATOM 1474 O O . PHE A 1 184 ? -35.896 -10.595 29.190 1.00 93.81 184 PHE A O 1
ATOM 1481 N N . GLU A 1 185 ? -37.974 -10.703 30.035 1.00 94.69 185 GLU A N 1
ATOM 1482 C CA . GLU A 1 185 ? -38.201 -9.252 30.069 1.00 94.69 185 GLU A CA 1
ATOM 1483 C C . GLU A 1 185 ? -37.151 -8.534 30.921 1.00 94.69 185 GLU A C 1
ATOM 1485 O O . GLU A 1 185 ? -36.604 -7.504 30.507 1.00 94.69 185 GLU A O 1
ATOM 1490 N N . GLN A 1 186 ? -36.803 -9.110 32.074 1.00 94.56 186 GLN A N 1
ATOM 1491 C CA . GLN A 1 186 ? -35.739 -8.593 32.926 1.00 94.56 186 GLN A CA 1
ATOM 1492 C C . GLN A 1 186 ? -34.379 -8.635 32.216 1.00 94.56 186 GLN A C 1
ATOM 1494 O O . GLN A 1 186 ? -33.652 -7.640 32.230 1.00 94.56 186 GLN A O 1
ATOM 1499 N N . THR A 1 187 ? -34.045 -9.746 31.553 1.00 93.38 187 THR A N 1
ATOM 1500 C CA . THR A 1 187 ? -32.784 -9.901 30.808 1.00 93.38 187 THR A CA 1
ATOM 1501 C C . THR A 1 187 ? -32.672 -8.886 29.669 1.00 93.38 187 THR A C 1
ATOM 1503 O O . THR A 1 187 ? -31.628 -8.253 29.505 1.00 93.38 187 THR A O 1
ATOM 1506 N N . GLN A 1 188 ? -33.744 -8.687 28.896 1.00 95.12 188 GLN A N 1
ATOM 1507 C CA . GLN A 1 188 ? -33.755 -7.710 27.804 1.00 95.12 188 GLN A CA 1
ATOM 1508 C C . GLN A 1 188 ? -33.664 -6.274 28.322 1.00 95.12 188 GLN A C 1
ATOM 1510 O O . GLN A 1 188 ? -32.887 -5.479 27.793 1.00 95.12 188 GLN A O 1
ATOM 1515 N N . SER A 1 189 ? -34.389 -5.953 29.398 1.00 95.56 189 SER A N 1
ATOM 1516 C CA . SER A 1 189 ? -34.340 -4.630 30.032 1.00 95.56 189 SER A CA 1
ATOM 1517 C C . SER A 1 189 ? -32.947 -4.306 30.574 1.00 95.56 189 SER A C 1
ATOM 1519 O O . SER A 1 189 ? -32.469 -3.179 30.427 1.00 95.56 189 SER A O 1
ATOM 1521 N N . GLN A 1 190 ? -32.263 -5.293 31.162 1.00 94.44 190 GLN A N 1
ATOM 1522 C CA . GLN A 1 190 ? -30.882 -5.146 31.623 1.00 94.44 190 GLN A CA 1
ATOM 1523 C C . GLN A 1 190 ? -29.914 -4.922 30.458 1.00 94.44 190 GLN A C 1
ATOM 1525 O O . GLN A 1 190 ? -29.124 -3.980 30.518 1.00 94.44 190 GLN A O 1
ATOM 1530 N N . ALA A 1 191 ? -29.998 -5.728 29.392 1.00 94.12 191 ALA A N 1
ATOM 1531 C CA . ALA A 1 191 ? -29.150 -5.577 28.207 1.00 94.12 191 ALA A CA 1
ATOM 1532 C C . ALA A 1 191 ? -29.316 -4.188 27.565 1.00 94.12 191 ALA A C 1
ATOM 1534 O O . ALA A 1 191 ? -28.331 -3.481 27.343 1.00 94.12 191 ALA A O 1
ATOM 1535 N N . TYR A 1 192 ? -30.563 -3.752 27.373 1.00 95.56 192 TYR A N 1
ATOM 1536 C CA . TYR A 1 192 ? -30.886 -2.423 26.861 1.00 95.56 192 TYR A CA 1
ATOM 1537 C C . TYR A 1 192 ? -30.305 -1.313 27.749 1.00 95.56 192 TYR A C 1
ATOM 1539 O O . TYR A 1 192 ? -29.615 -0.414 27.262 1.00 95.56 192 TYR A O 1
ATOM 1547 N N . THR A 1 193 ? -30.525 -1.401 29.065 1.00 95.50 193 THR A N 1
ATOM 1548 C CA . THR A 1 193 ? -30.031 -0.403 30.028 1.00 95.50 193 THR A CA 1
ATOM 1549 C C . THR A 1 193 ? -28.506 -0.324 30.011 1.00 95.50 193 THR A C 1
ATOM 1551 O O . THR A 1 193 ? -27.942 0.770 30.032 1.00 95.50 193 THR A O 1
ATOM 1554 N N . GLN A 1 194 ? -27.820 -1.466 29.921 1.00 94.06 194 GLN A N 1
ATOM 1555 C CA . GLN A 1 194 ? -26.363 -1.523 29.858 1.00 94.06 194 GLN A CA 1
ATOM 1556 C C . GLN A 1 194 ? -25.819 -0.830 28.603 1.00 94.06 194 GLN A C 1
ATOM 1558 O O . GLN A 1 194 ? -24.886 -0.029 28.704 1.00 94.06 194 GLN A O 1
ATOM 1563 N N . VAL A 1 195 ? -26.409 -1.092 27.432 1.00 94.19 195 VAL A N 1
ATOM 1564 C CA . VAL A 1 195 ? -26.000 -0.433 26.181 1.00 94.19 195 VAL A CA 1
ATOM 1565 C C . VAL A 1 195 ? -26.297 1.064 26.238 1.00 94.19 195 VAL A C 1
ATOM 1567 O O . VAL A 1 195 ? -25.441 1.870 25.876 1.00 94.19 195 VAL A O 1
ATOM 1570 N N . GLN A 1 196 ? -27.459 1.463 26.759 1.00 94.25 196 GLN A N 1
ATOM 1571 C CA . GLN A 1 196 ? -27.816 2.873 26.910 1.00 94.25 196 GLN A CA 1
ATOM 1572 C C . GLN A 1 19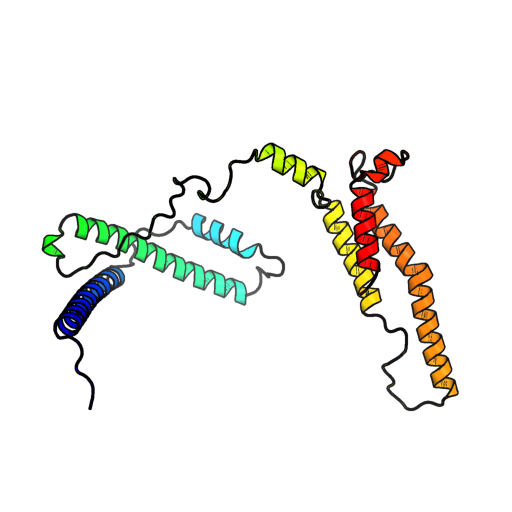6 ? -26.819 3.628 27.807 1.00 94.25 196 GLN A C 1
ATOM 1574 O O . GLN A 1 196 ? -26.351 4.705 27.429 1.00 94.25 196 GLN A O 1
ATOM 1579 N N . LEU A 1 197 ? -26.466 3.066 28.968 1.00 94.12 197 LEU A N 1
ATOM 1580 C CA . LEU A 1 197 ? -25.472 3.649 29.878 1.00 94.12 197 LEU A CA 1
ATOM 1581 C C . LEU A 1 197 ? -24.091 3.729 29.223 1.00 94.12 197 LEU A C 1
ATOM 1583 O O . LEU A 1 197 ? -23.410 4.751 29.325 1.00 94.12 197 LEU A O 1
ATOM 1587 N N . PHE A 1 198 ? -23.686 2.690 28.489 1.00 94.12 198 PHE A N 1
ATOM 1588 C CA . PHE A 1 198 ? -22.426 2.715 27.754 1.00 94.12 198 PHE A CA 1
ATOM 1589 C C . PHE A 1 198 ? -22.395 3.851 26.724 1.00 94.12 198 PHE A C 1
ATOM 1591 O O . PHE A 1 198 ? -21.441 4.630 26.709 1.00 94.12 198 PHE A O 1
ATOM 1598 N N . LEU A 1 199 ? -23.433 3.980 25.893 1.00 92.69 199 LEU A N 1
ATOM 1599 C CA . LEU A 1 199 ? -23.504 5.006 24.850 1.00 92.69 199 LEU A CA 1
ATOM 1600 C C . LEU A 1 199 ? -23.502 6.423 25.432 1.00 92.69 199 LEU A C 1
ATOM 1602 O O . LEU A 1 199 ? -22.810 7.298 24.909 1.00 92.69 199 LEU A O 1
ATOM 1606 N N . ARG A 1 200 ? -24.252 6.645 26.517 1.00 90.94 200 ARG A N 1
ATOM 1607 C CA . ARG A 1 200 ? -24.397 7.963 27.143 1.00 90.94 200 ARG A CA 1
ATOM 1608 C C . ARG A 1 200 ? -23.149 8.383 27.914 1.00 90.94 200 ARG A C 1
ATOM 1610 O O . ARG A 1 200 ? -22.662 9.496 27.723 1.00 90.94 200 ARG A O 1
ATOM 1617 N N . ASP A 1 201 ? -22.635 7.499 28.764 1.00 91.81 201 ASP A N 1
ATOM 1618 C CA . ASP A 1 201 ? -21.663 7.888 29.787 1.00 91.81 201 ASP A CA 1
ATOM 1619 C C . ASP A 1 201 ? -20.235 7.493 29.399 1.00 91.81 201 ASP A C 1
ATOM 1621 O O . ASP A 1 201 ? -19.295 8.274 29.571 1.00 91.81 201 ASP A O 1
ATOM 1625 N N . SER A 1 202 ? -20.054 6.300 28.824 1.00 93.31 202 SER A N 1
ATOM 1626 C CA . SER A 1 202 ? -18.724 5.743 28.541 1.00 93.31 202 SER A CA 1
ATOM 1627 C C . SER A 1 202 ? -18.210 6.108 27.151 1.00 93.31 202 SER A C 1
ATOM 1629 O O . SER A 1 202 ? -17.074 6.568 27.012 1.00 93.31 202 SER A O 1
ATOM 1631 N N . TRP A 1 203 ? -19.029 5.935 26.113 1.00 94.25 203 TRP A N 1
ATOM 1632 C CA . TRP A 1 203 ? -18.602 6.068 24.721 1.00 94.25 203 TRP A CA 1
ATOM 1633 C C . TRP A 1 203 ? -18.220 7.507 24.372 1.00 94.25 203 TRP A C 1
ATOM 1635 O O . TRP A 1 203 ? -17.101 7.761 23.921 1.00 94.25 203 TRP A O 1
ATOM 1645 N N . ILE A 1 204 ? -19.100 8.468 24.678 1.00 91.94 204 ILE A N 1
ATOM 1646 C CA . ILE A 1 204 ? -18.850 9.898 24.438 1.00 91.94 204 ILE A CA 1
ATOM 1647 C C . ILE A 1 204 ? -17.626 10.375 25.230 1.00 91.94 204 ILE A C 1
ATOM 1649 O O . ILE A 1 204 ? -16.758 11.066 24.691 1.00 91.94 204 ILE A O 1
ATOM 1653 N N . THR A 1 205 ? -17.512 9.974 26.499 1.00 94.19 205 THR A N 1
ATOM 1654 C CA . THR A 1 205 ? -16.376 10.342 27.356 1.00 94.19 205 THR A CA 1
ATOM 1655 C C . THR A 1 205 ? -15.058 9.793 26.812 1.00 94.19 205 THR A C 1
ATOM 1657 O O . THR A 1 205 ? -14.054 10.515 26.784 1.00 94.19 205 THR A O 1
ATOM 1660 N N . THR A 1 206 ? -15.062 8.550 26.330 1.00 95.31 206 THR A N 1
ATOM 1661 C CA . THR A 1 206 ? -13.886 7.900 25.741 1.00 95.31 206 THR A CA 1
ATOM 1662 C C . THR A 1 206 ? -13.476 8.583 24.441 1.00 95.31 206 THR A C 1
ATOM 1664 O O . THR A 1 206 ? -12.313 8.962 24.302 1.00 95.31 206 THR A O 1
ATOM 1667 N N . LEU A 1 207 ? -14.418 8.847 23.529 1.00 94.12 207 LEU A N 1
ATOM 1668 C CA . LEU A 1 207 ? -14.148 9.572 22.282 1.00 94.12 207 LEU A CA 1
ATOM 1669 C C . LEU A 1 207 ? -13.580 10.970 22.548 1.00 94.12 207 LEU A C 1
ATOM 1671 O O . LEU A 1 207 ? -12.569 11.353 21.955 1.00 94.12 207 LEU A O 1
ATOM 1675 N N . ARG A 1 208 ? -14.155 11.705 23.506 1.00 93.19 208 ARG A N 1
ATOM 1676 C CA . ARG A 1 208 ? -13.626 13.005 23.943 1.00 93.19 208 ARG A CA 1
ATOM 1677 C C . ARG A 1 208 ? -12.185 12.885 24.440 1.00 93.19 208 ARG A C 1
ATOM 1679 O O . ARG A 1 208 ? -11.346 13.716 24.097 1.00 93.19 208 ARG A O 1
ATOM 1686 N N . SER A 1 209 ? -11.885 11.857 25.232 1.00 94.94 209 SER A N 1
ATOM 1687 C CA . SER A 1 209 ? -10.532 11.596 25.736 1.00 94.94 209 SER A CA 1
ATOM 1688 C C . SER A 1 209 ? -9.547 11.257 24.609 1.00 94.94 209 SER A C 1
ATOM 1690 O O . SER A 1 209 ? -8.431 11.779 24.582 1.00 94.94 209 SER A O 1
ATOM 1692 N N . VAL A 1 210 ? -9.961 10.448 23.630 1.00 94.31 210 VAL A N 1
ATOM 1693 C CA . VAL A 1 210 ? -9.161 10.086 22.446 1.00 94.31 210 VAL A CA 1
ATOM 1694 C C . VAL A 1 210 ? -8.807 11.313 21.612 1.00 94.31 210 VAL A C 1
ATOM 1696 O O . VAL A 1 210 ? -7.639 11.494 21.262 1.00 94.31 210 VAL A O 1
ATOM 1699 N N . VAL A 1 211 ? -9.789 12.169 21.321 1.00 92.88 211 VAL A N 1
ATOM 1700 C CA . VAL A 1 211 ? -9.561 13.404 20.559 1.00 92.88 211 VAL A CA 1
ATOM 1701 C C . VAL A 1 211 ? -8.634 14.329 21.346 1.00 92.88 211 VAL A C 1
ATOM 1703 O O . VAL A 1 211 ? -7.594 14.739 20.833 1.00 92.88 211 VAL A O 1
ATOM 1706 N N . ARG A 1 212 ? -8.934 14.578 22.627 1.00 92.62 212 ARG A N 1
ATOM 1707 C CA . ARG A 1 212 ? -8.130 15.471 23.470 1.00 92.62 212 ARG A CA 1
ATOM 1708 C C . ARG A 1 212 ? -6.684 15.000 23.600 1.00 92.62 212 ARG A C 1
ATOM 1710 O O . ARG A 1 212 ? -5.764 15.782 23.394 1.00 92.62 212 ARG A O 1
ATOM 1717 N N . SER A 1 213 ? -6.474 13.724 23.912 1.00 92.88 213 SER A N 1
ATOM 1718 C CA . SER A 1 213 ? -5.129 13.165 24.088 1.00 92.88 213 SER A CA 1
ATOM 1719 C C . SER A 1 213 ? -4.304 13.177 22.801 1.00 92.88 213 SER A C 1
ATOM 1721 O O . SER A 1 213 ? -3.086 13.319 22.871 1.00 92.88 213 SER A O 1
ATOM 1723 N N . SER A 1 214 ? -4.956 13.071 21.639 1.00 91.88 214 SER A N 1
ATOM 1724 C CA . SER A 1 214 ? -4.280 13.092 20.340 1.00 91.88 214 SER A CA 1
ATOM 1725 C C . SER A 1 214 ? -3.863 14.497 19.899 1.00 91.88 214 SER A C 1
ATOM 1727 O O . SER A 1 214 ? -2.818 14.633 19.273 1.00 91.88 214 SER A O 1
ATOM 1729 N N . PHE A 1 215 ? -4.638 15.536 20.234 1.00 91.38 215 PHE A N 1
ATOM 1730 C CA . PHE A 1 215 ? -4.380 16.901 19.751 1.00 91.38 215 PHE A CA 1
ATOM 1731 C C . PHE A 1 215 ? -3.821 17.874 20.805 1.00 91.38 215 PHE A C 1
ATOM 1733 O O . PHE A 1 215 ? -3.326 18.935 20.433 1.00 91.38 215 PHE A O 1
ATOM 1740 N N . GLN A 1 216 ? -3.819 17.535 22.103 1.00 87.69 216 GLN A N 1
ATOM 1741 C CA . GLN A 1 216 ? -3.343 18.432 23.180 1.00 87.69 216 GLN A CA 1
ATOM 1742 C C . GLN A 1 216 ? -1.899 18.921 23.034 1.00 87.69 216 GLN A C 1
ATOM 1744 O O . GLN A 1 216 ? -1.591 20.021 23.481 1.00 87.69 216 GLN A O 1
ATOM 1749 N N . TYR A 1 217 ? -1.030 18.144 22.387 1.00 84.38 217 TYR A N 1
ATOM 1750 C CA . TYR A 1 217 ? 0.383 18.494 22.209 1.00 84.38 217 TYR A CA 1
ATOM 1751 C C . TYR A 1 217 ? 0.725 18.972 20.794 1.00 84.38 217 TYR A C 1
ATOM 1753 O O . TYR A 1 217 ? 1.884 19.260 20.518 1.00 84.38 217 TYR A O 1
ATOM 1761 N N . VAL A 1 218 ? -0.263 19.086 19.897 1.00 82.62 218 VAL A N 1
ATOM 1762 C CA . VAL A 1 218 ? -0.033 19.550 18.515 1.00 82.62 218 VAL A CA 1
ATOM 1763 C C . VAL A 1 218 ? 0.320 21.044 18.476 1.00 82.62 218 VAL A C 1
ATOM 1765 O O . VAL A 1 218 ? 0.963 21.506 17.536 1.00 82.62 218 VAL A O 1
ATOM 1768 N N . GLY A 1 219 ? -0.027 21.791 19.529 1.00 73.25 219 GLY A N 1
ATOM 1769 C CA . GLY A 1 219 ? 0.347 23.194 19.690 1.00 73.25 219 GLY A CA 1
ATOM 1770 C C . GLY A 1 219 ? -0.430 24.137 18.766 1.00 73.25 219 GLY A C 1
ATOM 1771 O O . GLY A 1 219 ? -1.584 23.885 18.414 1.00 73.25 219 GLY A O 1
ATOM 1772 N N . LYS A 1 220 ? 0.198 25.265 18.404 1.00 67.81 220 LYS A N 1
ATOM 1773 C CA . LYS A 1 220 ? -0.404 26.296 17.543 1.00 67.81 220 LYS A CA 1
ATOM 1774 C C . LYS A 1 220 ? -0.467 25.823 16.086 1.00 67.81 220 LYS A C 1
ATOM 1776 O O . LYS A 1 220 ? 0.498 25.272 15.566 1.00 67.81 220 LYS A O 1
ATOM 1781 N N . GLY A 1 221 ? -1.587 26.089 15.416 1.00 75.12 221 GLY A N 1
ATOM 1782 C CA . GLY A 1 221 ? -1.805 25.757 14.007 1.00 75.12 221 GLY A CA 1
ATOM 1783 C C . GLY A 1 221 ? -3.237 25.300 13.732 1.00 75.12 221 GLY A C 1
ATOM 1784 O O . GLY A 1 221 ? -4.132 25.469 14.552 1.00 75.12 221 GLY A O 1
ATOM 1785 N N . TRP A 1 222 ? -3.456 24.668 12.580 1.00 74.69 222 TRP A N 1
ATOM 1786 C CA . TRP A 1 222 ? -4.790 24.287 12.096 1.00 74.69 222 TRP A CA 1
ATOM 1787 C C . TRP A 1 222 ? -5.547 23.254 12.956 1.00 74.69 222 TRP A C 1
ATOM 1789 O O . TRP A 1 222 ? -6.754 23.092 12.775 1.00 74.69 222 TRP A O 1
ATOM 1799 N N . PHE A 1 223 ? -4.857 22.557 13.866 1.00 84.81 223 PHE A N 1
ATOM 1800 C CA . PHE A 1 223 ? -5.425 21.590 14.820 1.00 84.81 223 PHE A CA 1
ATOM 1801 C C . PHE A 1 223 ? -5.454 22.110 16.271 1.00 84.81 223 PHE A C 1
ATOM 1803 O O . PHE A 1 223 ? -5.541 21.325 17.214 1.00 84.81 223 PHE A O 1
ATOM 1810 N N . ASN A 1 224 ? -5.353 23.425 16.466 1.00 86.25 224 ASN A N 1
ATOM 1811 C CA . ASN A 1 224 ? -5.297 24.034 17.789 1.00 86.25 224 ASN A CA 1
ATOM 1812 C C . ASN A 1 224 ? -6.594 23.796 18.588 1.00 86.25 224 ASN A C 1
ATOM 1814 O O . ASN A 1 224 ? -7.638 24.360 18.268 1.00 86.25 224 ASN A O 1
ATOM 1818 N N . MET A 1 225 ? -6.522 23.004 19.664 1.00 86.25 225 MET A N 1
ATOM 1819 C CA . MET A 1 225 ? -7.659 22.787 20.575 1.00 86.25 225 MET A CA 1
ATOM 1820 C C . MET A 1 225 ? -7.949 23.975 21.495 1.00 86.25 225 MET A C 1
ATOM 1822 O O . MET A 1 225 ? -8.996 24.007 22.136 1.00 86.25 225 MET A O 1
ATOM 1826 N N . TYR A 1 226 ? -7.023 24.926 21.584 1.00 86.38 226 TYR A N 1
ATOM 1827 C CA . TYR A 1 226 ? -7.147 26.124 22.408 1.00 86.38 226 TYR A CA 1
ATOM 1828 C C . TYR A 1 226 ? -7.598 27.337 21.583 1.00 86.38 226 TYR A C 1
ATOM 1830 O O . TYR A 1 226 ? -7.410 28.472 22.013 1.00 86.38 226 TYR A O 1
ATOM 1838 N N . GLU A 1 227 ? -8.141 27.116 20.380 1.00 87.12 227 GLU A N 1
ATOM 1839 C CA . GLU A 1 227 ? -8.681 28.186 19.545 1.00 87.12 227 GLU A CA 1
ATOM 1840 C C . GLU A 1 227 ? -9.949 28.770 20.179 1.00 87.12 227 GLU A C 1
ATOM 1842 O O . GLU A 1 227 ? -10.939 28.065 20.373 1.00 87.12 227 GLU A O 1
ATOM 1847 N N . SER A 1 228 ? -9.909 30.058 20.512 1.00 88.12 228 SER A N 1
ATOM 1848 C CA . SER A 1 228 ? -11.024 30.784 21.126 1.00 88.12 228 SER A CA 1
ATOM 1849 C C . SER A 1 228 ? -11.801 31.629 20.118 1.00 88.12 228 SER A C 1
ATOM 1851 O O . SER A 1 228 ? -12.942 32.006 20.389 1.00 88.12 228 SER A O 1
ATOM 1853 N N . ASN A 1 229 ? -11.223 31.914 18.947 1.00 90.25 229 ASN A N 1
ATOM 1854 C CA . ASN A 1 229 ? -11.896 32.651 17.891 1.00 90.25 229 ASN A CA 1
ATOM 1855 C C . ASN A 1 229 ? -12.763 31.704 17.049 1.00 90.25 229 ASN A C 1
ATOM 1857 O O . ASN A 1 229 ? -12.271 30.820 16.345 1.00 90.25 229 ASN A O 1
ATOM 1861 N N . TRP A 1 230 ? -14.077 31.926 17.093 1.00 89.50 230 TRP A N 1
ATOM 1862 C CA . TRP A 1 230 ? -15.059 31.117 16.374 1.00 89.50 230 TRP A CA 1
ATOM 1863 C C . TRP A 1 230 ? -14.845 31.088 14.855 1.00 89.50 230 TRP A C 1
ATOM 1865 O O . TRP A 1 230 ? -14.944 30.023 14.246 1.00 89.50 230 TRP A O 1
ATOM 1875 N N . GLU A 1 231 ? -14.511 32.221 14.235 1.00 91.06 231 GLU A N 1
ATOM 1876 C CA . GLU A 1 231 ? -14.307 32.281 12.783 1.00 91.06 231 GLU A CA 1
ATOM 1877 C C . GLU A 1 231 ? -13.042 31.524 12.367 1.00 91.06 231 GLU A C 1
ATOM 1879 O O . GLU A 1 231 ? -13.052 30.799 11.372 1.00 91.06 231 GLU A O 1
ATOM 1884 N N . VAL A 1 232 ? -11.987 31.587 13.185 1.00 86.88 232 VAL A N 1
ATOM 1885 C CA . VAL A 1 232 ? -10.763 30.800 12.971 1.00 86.88 232 VAL A CA 1
ATOM 1886 C C . VAL A 1 232 ? -11.047 29.308 13.147 1.00 86.88 232 VAL A C 1
ATOM 1888 O O . VAL A 1 232 ? -10.639 28.495 12.315 1.00 86.88 232 VAL A O 1
ATOM 1891 N N . TYR A 1 233 ? -11.820 28.928 14.169 1.00 90.19 233 TYR A N 1
ATOM 1892 C CA . TYR A 1 233 ? -12.244 27.542 14.351 1.00 90.19 233 TYR A CA 1
ATOM 1893 C C . TYR A 1 233 ? -13.056 27.034 13.151 1.00 90.19 233 TYR A C 1
ATOM 1895 O O . TYR A 1 233 ? -12.813 25.923 12.676 1.00 90.19 233 TYR A O 1
ATOM 1903 N N . ARG A 1 234 ? -13.972 27.841 12.599 1.00 88.69 234 ARG A N 1
ATOM 1904 C CA . ARG A 1 234 ? -14.828 27.456 11.463 1.00 88.69 234 ARG A CA 1
ATOM 1905 C C . ARG A 1 234 ? -14.070 27.099 10.186 1.00 88.69 234 ARG A C 1
ATOM 1907 O O . ARG A 1 234 ? -14.594 26.309 9.398 1.00 88.69 234 ARG A O 1
ATOM 1914 N N . ILE A 1 235 ? -12.880 27.655 9.986 1.00 87.94 235 ILE A N 1
ATOM 1915 C CA . ILE A 1 235 ? -12.010 27.344 8.842 1.00 87.94 235 ILE A CA 1
ATOM 1916 C C . ILE A 1 235 ? -10.859 26.398 9.214 1.00 87.94 235 ILE A C 1
ATOM 1918 O O . ILE A 1 235 ? -10.068 26.009 8.357 1.00 87.94 235 ILE A O 1
ATOM 1922 N N . SER A 1 236 ? -10.766 25.998 10.485 1.00 89.75 236 SER A N 1
ATOM 1923 C CA . SER A 1 236 ? -9.703 25.131 10.984 1.00 89.75 236 SER A CA 1
ATOM 1924 C C . SER A 1 236 ? -9.831 23.688 10.486 1.00 89.75 236 SER A C 1
ATOM 1926 O O . SER A 1 236 ? -10.924 23.168 10.226 1.00 89.75 236 SER A O 1
ATOM 1928 N N . LYS A 1 237 ? -8.698 22.982 10.441 1.00 91.12 237 LYS A N 1
ATOM 1929 C CA . LYS A 1 237 ? -8.689 21.533 10.200 1.00 91.12 237 LYS A CA 1
ATOM 1930 C C . LYS A 1 237 ? -9.267 20.757 11.377 1.00 91.12 237 LYS A C 1
ATOM 1932 O O . LYS A 1 237 ? -9.839 19.693 11.154 1.00 91.12 237 LYS A O 1
ATOM 1937 N N . LEU A 1 238 ? -9.170 21.285 12.602 1.00 90.75 238 LEU A N 1
ATOM 1938 C CA . LEU A 1 238 ? -9.799 20.676 13.774 1.00 90.75 238 LEU A CA 1
ATOM 1939 C C . LEU A 1 238 ? -11.313 20.555 13.584 1.00 90.75 238 LEU A C 1
ATOM 1941 O O . LEU A 1 238 ? -11.872 19.491 13.826 1.00 90.75 238 LEU A O 1
ATOM 1945 N N . LYS A 1 239 ? -11.974 21.605 13.090 1.00 91.69 239 LYS A N 1
ATOM 1946 C CA . LYS A 1 239 ? -13.416 21.572 12.833 1.00 91.69 239 LYS A CA 1
ATOM 1947 C C . LYS A 1 239 ? -13.785 20.574 11.733 1.00 91.69 239 LYS A C 1
ATOM 1949 O O . LYS A 1 239 ? -14.680 19.762 11.953 1.00 91.69 239 LYS A O 1
ATOM 1954 N N . LYS A 1 240 ? -13.051 20.555 10.610 1.00 92.62 240 LYS A N 1
ATOM 1955 C CA . LYS A 1 240 ? -13.215 19.529 9.553 1.00 92.62 240 LYS A CA 1
ATOM 1956 C C . LYS A 1 240 ? -13.049 18.108 10.114 1.00 92.62 240 LYS A C 1
ATOM 1958 O O . LYS A 1 240 ? -13.826 17.211 9.799 1.00 92.62 240 LYS A O 1
ATOM 1963 N N . TYR A 1 241 ? -12.064 17.906 10.988 1.00 93.75 241 TYR A N 1
ATOM 1964 C CA . TYR A 1 241 ? -11.845 16.629 11.664 1.00 93.75 241 TYR A CA 1
ATOM 1965 C C . TYR A 1 241 ? -13.014 16.262 12.595 1.00 93.75 241 TYR A C 1
ATOM 1967 O O . TYR A 1 241 ? -13.489 15.132 12.558 1.00 93.75 241 TYR A O 1
ATOM 1975 N N . MET A 1 242 ? -13.530 17.202 13.393 1.00 93.56 242 MET A N 1
ATOM 1976 C CA . MET A 1 242 ? -14.691 16.960 14.262 1.00 93.56 242 MET A CA 1
ATOM 1977 C C . MET A 1 242 ? -15.969 16.658 13.465 1.00 93.56 242 MET A C 1
ATOM 1979 O O . MET A 1 242 ? -16.761 15.813 13.880 1.00 93.56 242 MET A O 1
ATOM 1983 N N . GLU A 1 243 ? -16.158 17.296 12.307 1.00 93.75 243 GLU A N 1
ATOM 1984 C CA . GLU A 1 243 ? -17.238 16.970 11.367 1.00 93.75 243 GLU A CA 1
ATOM 1985 C C . GLU A 1 243 ? -17.098 15.532 10.839 1.00 93.75 243 GLU A C 1
ATOM 1987 O O . GLU A 1 243 ? -18.068 14.776 10.865 1.00 93.75 243 GLU A O 1
ATOM 1992 N N . MET A 1 244 ? -15.890 15.105 10.457 1.00 93.19 244 MET A N 1
ATOM 1993 C CA . MET A 1 244 ? -15.622 13.710 10.085 1.00 93.19 244 MET A CA 1
ATOM 1994 C C . MET A 1 244 ? -15.932 12.740 11.235 1.00 93.19 244 MET A C 1
ATOM 1996 O O . MET A 1 244 ? -16.613 11.739 11.019 1.00 93.19 244 MET A O 1
ATOM 2000 N N . VAL A 1 245 ? -15.483 13.033 12.462 1.00 93.62 245 VAL A N 1
ATOM 2001 C CA . VAL A 1 245 ? -15.789 12.206 13.644 1.00 93.62 245 VAL A CA 1
ATOM 2002 C C . VAL A 1 245 ? -17.299 12.075 13.836 1.00 93.62 245 VAL A C 1
ATOM 2004 O O . VAL A 1 245 ? -17.784 10.969 14.064 1.00 93.62 245 VAL A O 1
ATOM 2007 N N . LYS A 1 246 ? -18.058 13.165 13.673 1.00 93.12 246 LYS A N 1
ATOM 2008 C CA . LYS A 1 246 ? -19.525 13.132 13.732 1.00 93.12 246 LYS A CA 1
ATOM 2009 C C . LYS A 1 246 ? -20.110 12.163 12.701 1.00 93.12 246 LYS A C 1
ATOM 2011 O O . LYS A 1 246 ? -20.983 11.381 13.062 1.00 93.12 246 LYS A O 1
ATOM 20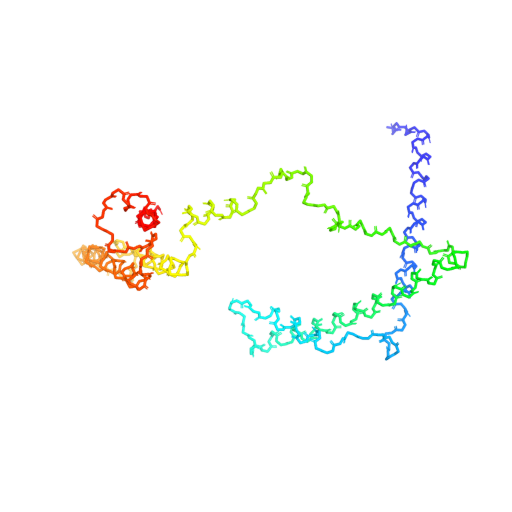16 N N . PHE A 1 247 ? -19.628 12.176 11.458 1.00 92.12 247 PHE A N 1
ATOM 2017 C CA . PHE A 1 247 ? -20.092 11.234 10.432 1.00 92.12 247 PHE A CA 1
ATOM 2018 C C . PHE A 1 247 ? -19.738 9.780 10.757 1.00 92.12 247 PHE A C 1
ATOM 2020 O O . PHE A 1 247 ? -20.570 8.899 10.565 1.00 92.12 247 PHE A O 1
ATOM 2027 N N . ILE A 1 248 ? -18.545 9.521 11.300 1.00 90.56 248 ILE A N 1
ATOM 2028 C CA . ILE A 1 248 ? -18.147 8.172 11.737 1.00 90.56 248 ILE A CA 1
ATOM 2029 C C . ILE A 1 248 ? -19.061 7.678 12.870 1.00 90.56 248 ILE A C 1
ATOM 2031 O O . ILE A 1 248 ? -19.464 6.517 12.883 1.00 90.56 248 ILE A O 1
ATOM 2035 N N . MET A 1 249 ? -19.422 8.562 13.805 1.00 89.62 249 MET A N 1
ATOM 2036 C CA . MET A 1 249 ? -20.317 8.241 14.921 1.00 89.62 249 MET A CA 1
ATOM 2037 C C . MET A 1 249 ? -21.772 8.008 14.497 1.00 89.62 249 MET A C 1
ATOM 2039 O O . MET A 1 249 ? -22.519 7.383 15.243 1.00 89.62 249 MET A O 1
ATOM 2043 N N . GLN A 1 250 ? -22.195 8.488 13.328 1.00 85.56 250 GLN A N 1
ATOM 2044 C CA . GLN A 1 250 ? -23.575 8.376 12.840 1.00 85.56 250 GLN A CA 1
ATOM 2045 C C . GLN A 1 250 ? -23.942 6.987 12.287 1.00 85.56 250 GLN A C 1
ATOM 2047 O O . GLN A 1 250 ? -24.890 6.919 11.516 1.00 85.56 250 GLN A O 1
ATOM 2052 N N . VAL A 1 251 ? -23.207 5.926 12.667 1.00 60.75 251 VAL A N 1
ATOM 2053 C CA . VAL A 1 251 ? -23.388 4.499 12.303 1.00 60.75 251 VAL A CA 1
ATOM 2054 C C . VAL A 1 251 ? -24.546 4.272 11.320 1.00 60.75 251 VAL A C 1
ATOM 2056 O O . VAL A 1 251 ? -25.701 4.166 11.731 1.00 60.75 251 VAL A O 1
ATOM 2059 N N . LYS A 1 252 ? -24.226 4.242 10.021 1.00 47.12 252 LYS A N 1
ATOM 2060 C CA . LYS A 1 252 ? -25.130 3.692 9.004 1.00 47.12 252 LYS A CA 1
ATOM 2061 C C . LYS A 1 252 ? -25.150 2.172 9.086 1.00 47.12 252 LYS A C 1
ATOM 2063 O O . LYS A 1 252 ? -24.059 1.587 9.307 1.00 47.12 252 LYS A O 1
#